Protein AF-A0A0K1EHW6-F1 (afdb_monomer_lite)

Structure (mmCIF, N/CA/C/O backbone):
data_AF-A0A0K1EHW6-F1
#
_entry.id   AF-A0A0K1EHW6-F1
#
loop_
_atom_site.group_PDB
_atom_site.id
_atom_site.type_symbol
_atom_site.label_atom_id
_atom_site.label_alt_id
_atom_site.label_comp_id
_atom_site.label_asym_id
_atom_site.label_entity_id
_atom_site.label_seq_id
_atom_site.pdbx_PDB_ins_code
_atom_site.Cartn_x
_atom_site.Cartn_y
_atom_site.Cartn_z
_atom_site.occupancy
_atom_site.B_iso_or_equiv
_atom_site.auth_seq_id
_atom_site.auth_comp_id
_atom_site.auth_asym_id
_atom_site.auth_atom_id
_atom_site.pdbx_PDB_model_num
ATOM 1 N N . MET A 1 1 ? -6.177 -27.616 -4.348 1.00 29.08 1 MET A N 1
ATOM 2 C CA . MET A 1 1 ? -5.725 -26.270 -4.752 1.00 29.08 1 MET A CA 1
ATOM 3 C C . MET A 1 1 ? -6.944 -25.374 -4.649 1.00 29.08 1 MET A C 1
ATOM 5 O O . MET A 1 1 ? -7.951 -25.768 -5.229 1.00 29.08 1 MET A O 1
ATOM 9 N N . PRO A 1 2 ? -6.927 -24.297 -3.849 1.00 31.05 2 PRO A N 1
ATOM 10 C CA . PRO A 1 2 ? -8.044 -23.361 -3.816 1.00 31.05 2 PRO A CA 1
ATOM 11 C C . PRO A 1 2 ? -8.198 -22.729 -5.200 1.00 31.05 2 PRO A C 1
ATOM 13 O O . PRO A 1 2 ? -7.206 -22.488 -5.888 1.00 31.05 2 PRO A O 1
ATOM 16 N N . ASP A 1 3 ? -9.440 -22.526 -5.610 1.00 32.97 3 ASP A N 1
ATOM 17 C CA . ASP A 1 3 ? -9.793 -21.854 -6.851 1.00 32.97 3 ASP A CA 1
ATOM 18 C C . ASP A 1 3 ? -9.365 -20.380 -6.775 1.00 32.97 3 ASP A C 1
ATOM 20 O O . ASP A 1 3 ? -9.961 -19.589 -6.048 1.00 32.97 3 ASP A O 1
ATOM 24 N N . LEU A 1 4 ? -8.308 -20.021 -7.510 1.00 41.66 4 LEU A N 1
ATOM 25 C CA . LEU A 1 4 ? -7.761 -18.659 -7.577 1.00 41.66 4 LEU A CA 1
ATOM 26 C C . LEU A 1 4 ? -8.684 -17.676 -8.333 1.00 41.66 4 LEU A C 1
ATOM 28 O O . LEU A 1 4 ? -8.313 -16.518 -8.503 1.00 41.66 4 LEU A O 1
ATOM 32 N N . SER A 1 5 ? -9.855 -18.123 -8.809 1.00 40.19 5 SER A N 1
ATOM 33 C CA . SER A 1 5 ? -10.848 -17.291 -9.504 1.00 40.19 5 SER A CA 1
ATOM 34 C C . SER A 1 5 ? -12.018 -16.829 -8.625 1.00 40.19 5 SER A C 1
ATOM 36 O O . SER A 1 5 ? -12.811 -15.989 -9.057 1.00 40.19 5 SER A O 1
ATOM 38 N N . ALA A 1 6 ? -12.125 -17.325 -7.387 1.00 42.31 6 ALA A N 1
ATOM 39 C CA . ALA A 1 6 ? -13.110 -16.818 -6.438 1.00 42.31 6 ALA A CA 1
ATOM 40 C C . ALA A 1 6 ? -12.706 -15.409 -5.957 1.00 42.31 6 ALA A C 1
ATOM 42 O O . ALA A 1 6 ? -11.530 -15.189 -5.652 1.00 42.31 6 ALA A O 1
ATOM 43 N N . PRO A 1 7 ? -13.646 -14.447 -5.866 1.00 57.00 7 PRO A N 1
ATOM 44 C CA . PRO A 1 7 ? -13.339 -13.140 -5.309 1.00 57.00 7 PRO A CA 1
ATOM 45 C C . PRO A 1 7 ? -12.807 -13.316 -3.889 1.00 57.00 7 PRO A C 1
ATOM 47 O O . PRO A 1 7 ? -13.463 -13.932 -3.048 1.00 57.00 7 PRO A O 1
ATOM 50 N N . LEU A 1 8 ? -11.607 -12.791 -3.641 1.00 67.38 8 LEU A N 1
ATOM 51 C CA . LEU A 1 8 ? -11.003 -12.804 -2.317 1.00 67.38 8 LEU A CA 1
ATOM 52 C C . LEU A 1 8 ? -11.948 -12.100 -1.336 1.00 67.38 8 LEU A C 1
ATOM 54 O O . LEU A 1 8 ? -12.345 -10.950 -1.548 1.00 67.38 8 LEU A O 1
ATOM 58 N N . GLU A 1 9 ? -12.321 -12.801 -0.269 1.00 86.38 9 GLU A N 1
ATOM 59 C CA . GLU A 1 9 ? -13.159 -12.239 0.785 1.00 86.38 9 GLU A CA 1
ATOM 60 C C . GLU A 1 9 ? -12.469 -11.034 1.444 1.00 86.38 9 GLU A C 1
ATOM 62 O O . GLU A 1 9 ? -11.247 -10.882 1.404 1.00 86.38 9 GLU A O 1
ATOM 67 N N . ASN A 1 10 ? -13.253 -10.142 2.050 1.00 91.06 10 ASN A N 1
ATOM 68 C CA . ASN A 1 10 ? -12.703 -9.027 2.818 1.00 91.06 10 ASN A CA 1
ATOM 69 C C . ASN A 1 10 ? -11.937 -9.574 4.051 1.00 91.06 10 ASN A C 1
ATOM 71 O O . ASN A 1 10 ? -12.563 -10.230 4.890 1.00 91.06 10 ASN A O 1
ATOM 75 N N . PRO A 1 11 ? -10.618 -9.314 4.197 1.00 94.50 11 PRO A N 1
ATOM 76 C CA . PRO A 1 11 ? -9.814 -9.873 5.284 1.00 94.50 11 PRO A CA 1
ATOM 77 C C . PRO A 1 11 ? -9.999 -9.154 6.632 1.00 94.50 11 PRO A C 1
ATOM 79 O O . PRO A 1 11 ? -9.707 -9.740 7.676 1.00 94.50 11 PRO A O 1
ATOM 82 N N . TRP A 1 12 ? -10.521 -7.924 6.648 1.00 95.75 12 TRP A N 1
ATOM 83 C CA . TRP A 1 12 ? -10.598 -7.085 7.852 1.00 95.75 12 TRP A CA 1
ATOM 84 C C . TRP A 1 12 ? -11.362 -7.722 9.022 1.00 95.75 12 TRP A C 1
ATOM 86 O O . TRP A 1 12 ? -10.820 -7.763 10.122 1.00 95.75 12 TRP A O 1
ATOM 96 N N . PRO A 1 13 ? -12.527 -8.377 8.836 1.00 95.75 13 PRO A N 1
ATOM 97 C CA . PRO A 1 13 ? -13.197 -9.069 9.939 1.00 95.75 13 PRO A CA 1
ATOM 98 C C . PRO A 1 13 ? -12.369 -10.190 10.597 1.00 95.75 13 PRO A C 1
ATOM 100 O O . PRO A 1 13 ? -12.615 -10.536 11.759 1.00 95.75 13 PRO A O 1
ATOM 103 N N . ARG A 1 14 ? -11.426 -10.814 9.873 1.00 95.19 14 ARG A N 1
ATOM 104 C CA . ARG A 1 14 ? -10.475 -11.792 10.439 1.00 95.19 14 ARG A CA 1
ATOM 105 C C . ARG A 1 14 ? -9.390 -11.067 11.230 1.00 95.19 14 ARG A C 1
ATOM 107 O O . ARG A 1 14 ? -9.188 -11.410 12.394 1.00 95.19 14 ARG A O 1
ATOM 114 N N . ILE A 1 15 ? -8.798 -10.030 10.638 1.00 95.38 15 ILE A N 1
ATOM 115 C CA . ILE A 1 15 ? -7.775 -9.183 11.266 1.00 95.38 15 ILE A CA 1
ATOM 116 C C . ILE A 1 15 ? -8.303 -8.587 12.579 1.00 95.38 15 ILE A C 1
ATOM 118 O O . ILE A 1 15 ? -7.707 -8.804 13.631 1.00 95.38 15 ILE A O 1
ATOM 122 N N . ASP A 1 16 ? -9.477 -7.952 12.577 1.00 95.50 16 ASP A N 1
ATOM 123 C CA . ASP A 1 16 ? -10.047 -7.310 13.767 1.00 95.50 16 ASP A CA 1
ATOM 124 C C . ASP A 1 16 ? -10.302 -8.303 14.903 1.00 95.50 16 ASP A C 1
ATOM 126 O O . ASP A 1 16 ? -10.152 -7.992 16.086 1.00 95.50 16 ASP A O 1
ATOM 130 N N . ARG A 1 17 ? -10.748 -9.515 14.554 1.00 95.56 17 ARG A N 1
ATOM 131 C CA . ARG A 1 17 ? -10.990 -10.585 15.525 1.00 95.56 17 ARG A CA 1
ATOM 132 C C . ARG A 1 17 ? -9.685 -11.022 16.168 1.00 95.56 17 ARG A C 1
ATOM 134 O O . ARG A 1 17 ? -9.663 -11.211 17.382 1.00 95.56 17 ARG A O 1
ATOM 141 N N . TRP A 1 18 ? -8.634 -11.166 15.365 1.00 94.06 18 TRP A N 1
ATOM 142 C CA . TRP A 1 18 ? -7.315 -11.527 15.851 1.00 94.06 18 TRP A CA 1
ATOM 143 C C . TRP A 1 18 ? -6.734 -10.421 16.735 1.00 94.06 18 TRP A C 1
ATOM 145 O O . TRP A 1 18 ? -6.355 -10.700 17.870 1.00 94.06 18 TRP A O 1
ATOM 155 N N . LEU A 1 19 ? -6.774 -9.159 16.290 1.00 92.50 19 LEU A N 1
ATOM 156 C CA . LEU A 1 19 ? -6.294 -8.008 17.064 1.00 92.50 19 LEU A CA 1
ATOM 157 C C . LEU A 1 19 ? -7.006 -7.910 18.417 1.00 92.50 19 LEU A C 1
ATOM 159 O O . LEU A 1 19 ? -6.346 -7.809 19.445 1.00 92.50 19 LEU A O 1
ATOM 163 N N . ARG A 1 20 ? -8.338 -8.049 18.466 1.00 93.06 20 ARG A N 1
ATOM 164 C CA . ARG A 1 20 ? -9.081 -8.048 19.743 1.00 93.06 20 ARG A CA 1
ATOM 165 C C . ARG A 1 20 ? -8.653 -9.156 20.708 1.00 93.06 20 ARG A C 1
ATOM 167 O O . ARG A 1 20 ? -8.743 -8.958 21.915 1.00 93.06 20 ARG A O 1
ATOM 174 N N . ALA A 1 21 ? -8.251 -10.316 20.193 1.00 91.62 21 ALA A N 1
ATOM 175 C CA . ALA A 1 21 ? -7.895 -11.474 21.007 1.00 91.62 21 ALA A CA 1
ATOM 176 C C . ALA A 1 21 ? -6.413 -11.500 21.413 1.00 91.62 21 ALA A C 1
ATOM 178 O O . ALA A 1 21 ? -6.092 -11.996 22.492 1.00 91.62 21 ALA A O 1
ATOM 179 N N . HIS A 1 22 ? -5.524 -10.992 20.557 1.00 88.19 22 HIS A N 1
ATOM 180 C CA . HIS A 1 22 ? -4.080 -11.217 20.659 1.00 88.19 22 HIS A CA 1
ATOM 181 C C . HIS A 1 22 ? -3.248 -9.932 20.721 1.00 88.19 22 HIS A C 1
ATOM 183 O O . HIS A 1 22 ? -2.182 -9.945 21.326 1.00 88.19 22 HIS A O 1
ATOM 189 N N . ALA A 1 23 ? -3.733 -8.823 20.158 1.00 88.81 23 ALA A N 1
ATOM 190 C CA . ALA A 1 23 ? -3.046 -7.530 20.164 1.00 88.81 23 ALA A CA 1
ATOM 191 C C . ALA A 1 23 ? -4.034 -6.373 20.428 1.00 88.81 23 ALA A C 1
ATOM 193 O O . ALA A 1 23 ? -4.214 -5.489 19.581 1.00 88.81 23 ALA A O 1
ATOM 194 N N . PRO A 1 24 ? -4.736 -6.379 21.580 1.00 88.25 24 PRO A N 1
ATOM 195 C CA . PRO A 1 24 ? -5.825 -5.442 21.837 1.00 88.25 24 PRO A CA 1
ATOM 196 C C . PRO A 1 24 ? -5.356 -3.989 21.932 1.00 88.25 24 PRO A C 1
ATOM 198 O O . PRO A 1 24 ? -6.168 -3.097 21.697 1.00 88.25 24 PRO A O 1
ATOM 201 N N . PHE A 1 25 ? -4.087 -3.735 22.268 1.00 86.12 25 PHE A N 1
ATOM 202 C CA . PHE A 1 25 ? -3.506 -2.394 22.234 1.00 86.12 25 PHE A CA 1
ATOM 203 C C . PHE A 1 25 ? -3.435 -1.872 20.795 1.00 86.12 25 PHE A C 1
ATOM 205 O O . PHE A 1 25 ? -4.041 -0.847 20.503 1.00 86.12 25 PHE A O 1
ATOM 212 N N . ILE A 1 26 ? -2.823 -2.626 19.873 1.00 87.00 26 ILE A N 1
ATOM 213 C CA . ILE A 1 26 ? -2.765 -2.278 18.441 1.00 87.00 26 ILE A CA 1
ATOM 214 C C . ILE A 1 26 ? -4.175 -2.069 17.876 1.00 87.00 26 ILE A C 1
ATOM 216 O O . ILE A 1 26 ? -4.448 -1.053 17.241 1.00 87.00 26 ILE A O 1
ATOM 220 N N . GLY A 1 27 ? -5.111 -2.974 18.183 1.00 90.25 27 GLY A N 1
ATOM 221 C CA . GLY A 1 27 ? -6.505 -2.839 17.751 1.00 90.25 27 GLY A CA 1
ATOM 222 C C . GLY A 1 27 ? -7.211 -1.572 18.265 1.00 90.25 27 GLY A C 1
ATOM 223 O O . GLY A 1 27 ? -8.086 -1.051 17.581 1.00 90.25 27 GLY A O 1
ATOM 224 N N . GLN A 1 28 ? -6.840 -1.050 19.440 1.00 90.19 28 GLN A N 1
ATOM 225 C CA . GLN A 1 28 ? -7.386 0.205 19.986 1.00 90.19 28 GLN A CA 1
ATOM 226 C C . GLN A 1 28 ? -6.799 1.460 19.329 1.00 90.19 28 GLN A C 1
ATOM 228 O O . GLN A 1 28 ? -7.434 2.519 19.374 1.00 90.19 28 GLN A O 1
ATOM 233 N N . GLN A 1 29 ? -5.612 1.347 18.731 1.00 90.38 29 GLN A N 1
ATOM 234 C CA . GLN A 1 29 ? -4.950 2.450 18.037 1.00 90.38 29 GLN A CA 1
ATOM 235 C C . GLN A 1 29 ? -5.488 2.662 16.620 1.00 90.38 29 GLN A C 1
ATOM 237 O O . GLN A 1 29 ? -5.353 3.757 16.071 1.00 90.38 29 GLN A O 1
ATOM 242 N N . LEU A 1 30 ? -6.131 1.652 16.031 1.00 93.00 30 LEU A N 1
ATOM 243 C CA . LEU A 1 30 ? -6.795 1.801 14.743 1.00 93.00 30 LEU A CA 1
ATOM 244 C C . LEU A 1 30 ? -8.007 2.731 14.862 1.00 93.00 30 LEU A C 1
ATOM 246 O O . LEU A 1 30 ? -8.842 2.628 15.768 1.00 93.00 30 LEU A O 1
ATOM 250 N N . SER A 1 31 ? -8.103 3.667 13.925 1.00 94.00 31 SER A N 1
ATOM 251 C CA . SER A 1 31 ? -9.240 4.569 13.808 1.00 94.00 31 SER A CA 1
ATOM 252 C C . SER A 1 31 ? -10.507 3.802 13.440 1.00 94.00 31 SER A C 1
ATOM 254 O O . SER A 1 31 ? -10.472 2.679 12.941 1.00 94.00 31 SER A O 1
ATOM 256 N N . GLY A 1 32 ? -11.662 4.422 13.684 1.00 94.69 32 GLY A N 1
ATOM 257 C CA . GLY A 1 32 ? -12.919 3.882 13.171 1.00 94.69 32 GLY A CA 1
ATOM 258 C C . GLY A 1 32 ? -12.990 3.959 11.638 1.00 94.69 32 GLY A C 1
ATOM 259 O O . GLY A 1 32 ? -12.114 4.562 11.017 1.00 94.69 32 GLY A O 1
ATOM 260 N N . PRO A 1 33 ? -14.049 3.398 11.037 1.00 97.12 33 PRO A N 1
ATOM 261 C CA . PRO A 1 33 ? -14.302 3.477 9.604 1.00 97.12 33 PRO A CA 1
ATOM 262 C C . PRO A 1 33 ? -14.257 4.903 9.052 1.00 97.12 33 PRO A C 1
ATOM 264 O O . PRO A 1 33 ? -14.839 5.826 9.630 1.00 97.12 33 PRO A O 1
ATOM 267 N N . ALA A 1 34 ? -13.650 5.054 7.880 1.00 96.88 34 ALA A N 1
ATOM 268 C CA . ALA A 1 34 ? -13.777 6.240 7.053 1.00 96.88 34 ALA A CA 1
ATOM 269 C C . ALA A 1 34 ? -15.238 6.500 6.661 1.00 96.88 34 ALA A C 1
ATOM 271 O O . ALA A 1 34 ? -16.013 5.575 6.405 1.00 96.88 34 ALA A O 1
ATOM 272 N N . THR A 1 35 ? -15.608 7.775 6.532 1.00 96.50 35 THR A N 1
ATOM 273 C CA . THR A 1 35 ? -16.900 8.140 5.944 1.00 96.50 35 THR A CA 1
ATOM 274 C C . THR A 1 35 ? -16.817 8.187 4.421 1.00 96.50 35 THR A C 1
ATOM 276 O O . THR A 1 35 ? -15.762 8.450 3.835 1.00 96.50 35 THR A O 1
ATOM 279 N N . VAL A 1 36 ? -17.957 7.985 3.759 1.00 96.50 36 VAL A N 1
ATOM 280 C CA . VAL A 1 36 ? -18.068 8.103 2.297 1.00 96.50 36 VAL A CA 1
ATOM 281 C C . VAL A 1 36 ? -17.685 9.513 1.838 1.00 96.50 36 VAL A C 1
ATOM 283 O O . VAL A 1 36 ? -17.008 9.687 0.826 1.00 96.50 36 VAL A O 1
ATOM 286 N N . GLU A 1 37 ? -18.061 10.537 2.604 1.00 96.69 37 GLU A N 1
ATOM 287 C CA . GLU A 1 37 ? -17.757 11.934 2.301 1.00 96.69 37 GLU A CA 1
ATOM 288 C C . GLU A 1 37 ? -16.253 12.215 2.340 1.00 96.69 37 GLU A C 1
ATOM 290 O O . GLU A 1 37 ? -15.746 12.934 1.472 1.00 96.69 37 GLU A O 1
ATOM 295 N N . ALA A 1 38 ? -15.545 11.647 3.322 1.00 95.88 38 ALA A N 1
ATOM 296 C CA . ALA A 1 38 ? -14.101 11.786 3.458 1.00 95.88 38 ALA A CA 1
ATOM 297 C C . ALA A 1 38 ? -13.368 11.078 2.310 1.00 95.88 38 ALA A C 1
ATOM 299 O O . ALA A 1 38 ? -12.467 11.663 1.708 1.00 95.88 38 ALA A O 1
ATOM 300 N N . LEU A 1 39 ? -13.828 9.886 1.922 1.00 96.56 39 LEU A N 1
ATOM 301 C CA . LEU A 1 39 ? -13.281 9.160 0.780 1.00 96.56 39 LEU A CA 1
ATOM 302 C C . LEU A 1 39 ? -13.499 9.920 -0.540 1.00 96.56 39 LEU A C 1
ATOM 304 O O . LEU A 1 39 ? -12.563 10.105 -1.313 1.00 96.56 39 LEU A O 1
ATOM 308 N N . HIS A 1 40 ? -14.700 10.457 -0.770 1.00 96.50 40 HIS A N 1
ATOM 309 C CA . HIS A 1 40 ? -14.958 11.303 -1.938 1.00 96.50 40 HIS A CA 1
ATOM 310 C C . HIS A 1 40 ? -14.119 12.591 -1.915 1.00 96.50 40 HIS A C 1
ATOM 312 O O . HIS A 1 40 ? -13.755 13.120 -2.966 1.00 96.50 40 HIS A O 1
ATOM 318 N N . ALA A 1 41 ? -13.831 13.148 -0.734 1.00 95.75 41 ALA A N 1
ATOM 319 C CA . ALA A 1 41 ? -12.944 14.302 -0.610 1.00 95.75 41 ALA A CA 1
ATOM 320 C C . ALA A 1 41 ? -11.497 13.949 -0.976 1.00 95.75 41 ALA A C 1
ATOM 322 O O . ALA A 1 41 ? -10.844 14.749 -1.651 1.00 95.75 41 ALA A O 1
ATOM 323 N N . LEU A 1 42 ? -11.028 12.759 -0.591 1.00 96.12 42 LEU A N 1
ATOM 324 C CA . LEU A 1 42 ? -9.730 12.230 -0.994 1.00 96.12 42 LEU A CA 1
ATOM 325 C C . LEU A 1 42 ? -9.659 12.059 -2.518 1.00 96.12 42 LEU A C 1
ATOM 327 O O . LEU A 1 42 ? -8.784 12.658 -3.140 1.00 96.12 42 LEU A O 1
ATOM 331 N N . GLU A 1 43 ? -10.626 11.369 -3.129 1.00 97.12 43 GLU A N 1
ATOM 332 C CA . GLU A 1 43 ? -10.705 11.164 -4.589 1.00 97.12 43 GLU A CA 1
ATOM 333 C C . GLU A 1 43 ? -10.692 12.481 -5.374 1.00 97.12 43 GLU A C 1
ATOM 335 O O . GLU A 1 43 ? -9.974 12.626 -6.364 1.00 97.12 43 GLU A O 1
ATOM 340 N N . ARG A 1 44 ? -11.439 13.490 -4.902 1.00 96.75 44 ARG A N 1
ATOM 341 C CA . ARG A 1 44 ? -11.411 14.832 -5.504 1.00 96.75 44 ARG A CA 1
ATOM 342 C C . ARG A 1 44 ? -10.044 15.496 -5.381 1.00 96.75 44 ARG A C 1
ATOM 344 O O . ARG A 1 44 ? -9.638 16.193 -6.307 1.00 96.75 44 ARG A O 1
ATOM 351 N N . SER A 1 45 ? -9.355 15.316 -4.254 1.00 94.19 45 SER A N 1
ATOM 352 C CA . SER A 1 45 ? -8.042 15.930 -4.035 1.00 94.19 45 SER A CA 1
ATOM 353 C C . SER A 1 45 ? -6.956 15.319 -4.920 1.00 94.19 45 SER A C 1
ATOM 355 O O . SER A 1 45 ? -6.185 16.068 -5.509 1.00 94.19 45 SER A O 1
ATOM 357 N N . VAL A 1 46 ? -6.968 13.994 -5.096 1.00 94.06 46 VAL A N 1
ATOM 358 C CA . VAL A 1 46 ? -5.999 13.266 -5.936 1.00 94.06 46 VAL A CA 1
ATOM 359 C C . VAL A 1 46 ? -6.426 13.174 -7.405 1.00 94.06 46 VAL A C 1
ATOM 361 O O . VAL A 1 46 ? -5.695 12.649 -8.237 1.00 94.06 46 VAL A O 1
ATOM 364 N N . ARG A 1 47 ? -7.624 13.678 -7.742 1.00 95.75 47 ARG A N 1
ATOM 365 C CA . ARG A 1 47 ? -8.206 13.686 -9.099 1.00 95.75 47 ARG A CA 1
ATOM 366 C C . ARG A 1 47 ? -8.220 12.298 -9.755 1.00 95.75 47 ARG A C 1
ATOM 368 O O . ARG A 1 47 ? -8.030 12.160 -10.967 1.00 95.75 47 ARG A O 1
ATOM 375 N N . ALA A 1 48 ? -8.444 11.267 -8.950 1.00 95.31 48 ALA A N 1
ATOM 376 C CA . ALA A 1 48 ? -8.535 9.877 -9.378 1.00 95.31 48 ALA A CA 1
ATOM 377 C C . ALA A 1 48 ? -9.479 9.101 -8.450 1.00 95.31 48 ALA A C 1
ATOM 379 O O . ALA A 1 48 ? -9.608 9.463 -7.276 1.00 95.31 48 ALA A O 1
ATOM 380 N N . PRO A 1 49 ? -10.115 8.025 -8.939 1.00 96.69 49 PRO A N 1
ATOM 381 C CA . PRO A 1 49 ? -10.798 7.092 -8.059 1.00 96.69 49 PRO A CA 1
ATOM 382 C C . PRO A 1 49 ? -9.786 6.371 -7.160 1.00 96.69 49 PRO A C 1
ATOM 384 O O . PRO A 1 49 ? -8.703 5.995 -7.603 1.00 96.69 49 PRO A O 1
ATOM 387 N N . VAL A 1 50 ? -10.156 6.134 -5.902 1.00 96.88 50 VAL A N 1
ATOM 388 C CA . VAL A 1 50 ? -9.365 5.284 -5.002 1.00 96.88 50 VAL A CA 1
ATOM 389 C C . VAL A 1 50 ? -9.660 3.808 -5.334 1.00 96.88 50 VAL A C 1
ATOM 391 O O . VAL A 1 50 ? -10.838 3.449 -5.484 1.00 96.88 50 VAL A O 1
ATOM 394 N N . PRO A 1 51 ? -8.640 2.934 -5.445 1.00 97.06 51 PRO A N 1
ATOM 395 C CA . PRO A 1 51 ? -8.827 1.507 -5.702 1.00 97.06 51 PRO A CA 1
ATOM 396 C C . PRO A 1 51 ? -9.742 0.830 -4.676 1.00 97.06 51 PRO A C 1
ATOM 398 O O . PRO A 1 51 ? -9.706 1.148 -3.487 1.00 97.06 51 PRO A O 1
ATOM 401 N N . ALA A 1 52 ? -10.551 -0.134 -5.125 1.00 95.44 52 ALA A N 1
ATOM 402 C CA . ALA A 1 52 ? -11.561 -0.785 -4.287 1.00 95.44 52 ALA A CA 1
ATOM 403 C C . ALA A 1 52 ? -10.972 -1.425 -3.016 1.00 95.44 52 ALA A C 1
ATOM 405 O O . ALA A 1 52 ? -11.537 -1.273 -1.938 1.00 95.44 52 ALA A O 1
ATOM 406 N N . SER A 1 53 ? -9.809 -2.072 -3.122 1.00 95.50 53 SER A N 1
ATOM 407 C CA . SER A 1 53 ? -9.110 -2.685 -1.986 1.00 95.50 53 SER A CA 1
ATOM 408 C C . SER A 1 53 ? -8.667 -1.661 -0.932 1.00 95.50 53 SER A C 1
ATOM 410 O O . SER A 1 53 ? -8.785 -1.927 0.263 1.00 95.50 53 SER A O 1
ATOM 412 N N . LEU A 1 54 ? -8.226 -0.469 -1.350 1.00 96.62 54 LEU A N 1
ATOM 413 C CA . LEU A 1 54 ? -7.876 0.618 -0.431 1.00 96.62 54 LEU A CA 1
ATOM 414 C C . LEU A 1 54 ? -9.119 1.271 0.189 1.00 96.62 54 LEU A C 1
ATOM 416 O O . LEU A 1 54 ? -9.112 1.583 1.378 1.00 96.62 54 LEU A O 1
ATOM 420 N N . LYS A 1 55 ? -10.218 1.411 -0.566 1.00 97.12 55 LYS A N 1
ATOM 421 C CA . LYS A 1 55 ? -11.510 1.853 -0.005 1.00 97.12 55 LYS A CA 1
ATOM 422 C C . LYS A 1 55 ? -11.983 0.919 1.099 1.00 97.12 55 LYS A C 1
ATOM 424 O O . LYS A 1 55 ? -12.417 1.381 2.145 1.00 97.12 55 LYS A O 1
ATOM 429 N N . GLU A 1 56 ? -11.891 -0.387 0.875 1.00 96.06 56 GLU A N 1
ATOM 430 C CA . GLU A 1 56 ? -12.273 -1.383 1.873 1.00 96.06 56 GLU A CA 1
ATOM 431 C C . GLU A 1 56 ? -11.413 -1.327 3.127 1.00 96.06 56 GLU A C 1
ATOM 433 O O . GLU A 1 56 ? -11.956 -1.437 4.222 1.00 96.06 56 GLU A O 1
ATOM 438 N N . ALA A 1 57 ? -10.105 -1.104 2.976 1.00 96.31 57 ALA A N 1
ATOM 439 C CA . ALA A 1 57 ? -9.224 -0.856 4.108 1.00 96.31 57 ALA A CA 1
ATOM 440 C C . ALA A 1 57 ? -9.654 0.379 4.896 1.00 96.31 57 ALA A C 1
ATOM 442 O O . ALA A 1 57 ? -9.858 0.282 6.102 1.00 96.31 57 ALA A O 1
ATOM 443 N N . TYR A 1 58 ? -9.905 1.503 4.223 1.00 97.56 58 TYR A N 1
ATOM 444 C CA . TYR A 1 58 ? -10.362 2.714 4.899 1.00 97.56 58 TYR A CA 1
ATOM 445 C C . TYR A 1 58 ? -11.755 2.576 5.531 1.00 97.56 58 TYR A C 1
ATOM 447 O O . TYR A 1 58 ? -12.004 3.132 6.599 1.00 97.56 58 TYR A O 1
ATOM 455 N N . PHE A 1 59 ? -12.662 1.798 4.938 1.00 97.38 59 PHE A N 1
ATOM 456 C CA . PHE A 1 59 ? -13.957 1.486 5.549 1.00 97.38 59 PHE A CA 1
ATOM 457 C C . PHE A 1 59 ? -13.864 0.520 6.732 1.00 97.38 59 PHE A C 1
ATOM 459 O O . PHE A 1 59 ? -14.780 0.502 7.552 1.00 97.38 59 PHE A O 1
ATOM 466 N N . ALA A 1 60 ? -12.795 -0.265 6.850 1.00 96.38 60 ALA A N 1
ATOM 467 C CA . ALA A 1 60 ? -12.505 -0.980 8.086 1.00 96.38 60 ALA A CA 1
ATOM 468 C C . ALA A 1 60 ? -11.935 -0.010 9.131 1.00 96.38 60 ALA A C 1
ATOM 470 O O . ALA A 1 60 ? -12.503 0.132 10.215 1.00 96.38 60 ALA A O 1
ATOM 471 N N . HIS A 1 61 ? -10.875 0.718 8.765 1.00 96.38 61 HIS A N 1
ATOM 472 C CA . HIS A 1 61 ? -10.160 1.646 9.637 1.00 96.38 61 HIS A CA 1
ATOM 473 C C . HIS A 1 61 ? -9.591 2.839 8.857 1.00 96.38 61 HIS A C 1
ATOM 475 O O . HIS A 1 61 ? -8.834 2.665 7.904 1.00 96.38 61 HIS A O 1
ATOM 481 N N . ASP A 1 62 ? -9.887 4.071 9.288 1.00 96.50 62 ASP A N 1
ATOM 482 C CA . ASP A 1 62 ? -9.266 5.296 8.757 1.00 96.50 62 ASP A CA 1
ATOM 483 C C . ASP A 1 62 ? -7.839 5.497 9.298 1.00 96.50 62 ASP A C 1
ATOM 485 O O . ASP A 1 62 ? -7.546 6.435 10.047 1.00 96.50 62 ASP A O 1
ATOM 489 N N . GLY A 1 63 ? -6.963 4.547 8.976 1.00 93.81 63 GLY A N 1
ATOM 490 C CA . GLY A 1 63 ? -5.599 4.491 9.478 1.00 93.81 63 GLY A CA 1
ATOM 491 C C . GLY A 1 63 ? -5.502 4.350 10.993 1.00 93.81 63 GLY A C 1
ATOM 492 O O . GLY A 1 63 ? -6.407 3.847 11.662 1.00 93.81 63 GLY A O 1
ATOM 493 N N . ALA A 1 64 ? -4.376 4.797 11.533 1.00 91.31 64 ALA A N 1
ATOM 494 C CA . ALA A 1 64 ? -4.084 4.794 12.957 1.00 91.31 64 ALA A CA 1
ATOM 495 C C . ALA A 1 64 ? -4.234 6.183 13.592 1.00 91.31 64 ALA A C 1
ATOM 497 O O . ALA A 1 64 ? -3.942 7.204 12.969 1.00 91.31 64 ALA A O 1
ATOM 498 N N . ARG A 1 65 ? -4.672 6.227 14.853 1.00 82.94 65 ARG A N 1
ATOM 499 C CA . ARG A 1 65 ? -4.850 7.472 15.618 1.00 82.94 65 ARG A CA 1
ATOM 500 C C . ARG A 1 65 ? -3.530 8.093 16.049 1.00 82.94 65 ARG A C 1
ATOM 502 O O . ARG A 1 65 ? -3.394 9.314 16.024 1.00 82.94 65 ARG A O 1
ATOM 509 N N . GLU A 1 66 ? -2.593 7.252 16.460 1.00 69.75 66 GLU A N 1
ATOM 510 C CA . GLU A 1 66 ? -1.258 7.652 16.886 1.00 69.75 66 GLU A CA 1
ATOM 511 C C . GLU A 1 66 ? -0.217 7.183 15.869 1.00 69.75 66 GLU A C 1
ATOM 513 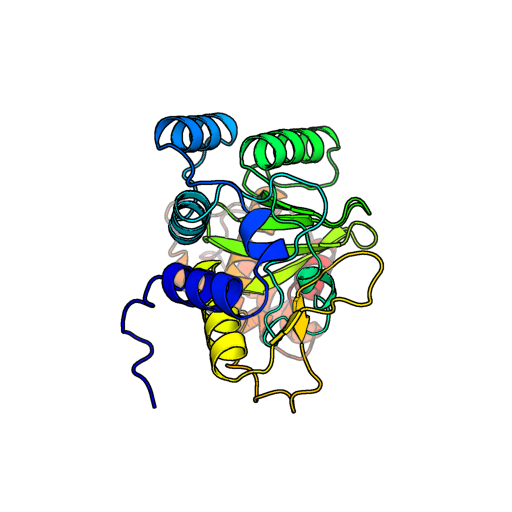O O . GLU A 1 66 ? -0.429 6.235 15.114 1.00 69.75 66 GLU A O 1
ATOM 518 N N . GLU A 1 67 ? 0.909 7.887 15.830 1.00 63.44 67 GLU A N 1
ATOM 519 C CA . GLU A 1 67 ? 2.089 7.516 15.053 1.00 63.44 67 GLU A CA 1
ATOM 520 C C . GLU A 1 67 ? 2.743 6.328 15.741 1.00 63.44 67 GLU A C 1
ATOM 522 O O . GLU A 1 67 ? 3.528 6.570 16.655 1.00 63.44 67 GLU A O 1
ATOM 527 N N . ARG A 1 68 ? 2.339 5.091 15.400 1.00 66.50 68 ARG A N 1
ATOM 528 C CA . ARG A 1 68 ? 3.070 3.857 15.751 1.00 66.50 68 ARG A CA 1
ATOM 529 C C . ARG A 1 68 ? 2.494 2.517 15.273 1.00 66.50 68 ARG A C 1
ATOM 531 O O . ARG A 1 68 ? 3.304 1.672 14.920 1.00 66.50 68 ARG A O 1
ATOM 538 N N . PRO A 1 69 ? 1.175 2.230 15.256 1.00 69.69 69 PRO A N 1
ATOM 539 C CA . PRO A 1 69 ? 0.752 0.845 15.083 1.00 69.69 69 PRO A CA 1
ATOM 540 C C . PRO A 1 69 ? 0.962 0.386 13.636 1.00 69.69 69 PRO A C 1
ATOM 542 O O . PRO A 1 69 ? 0.457 0.982 12.677 1.00 69.69 69 PRO A O 1
ATOM 545 N N . THR A 1 70 ? 1.685 -0.719 13.504 1.00 75.00 70 THR A N 1
ATOM 546 C CA . THR A 1 70 ? 1.932 -1.394 12.233 1.00 75.00 70 THR A CA 1
ATOM 547 C C . THR A 1 70 ? 0.873 -2.480 12.021 1.00 75.00 70 THR A C 1
ATOM 549 O O . THR A 1 70 ? 0.586 -3.288 12.906 1.00 75.00 70 THR A O 1
ATOM 552 N N . VAL A 1 71 ? 0.251 -2.508 10.840 1.00 81.62 71 VAL A N 1
ATOM 553 C CA . VAL A 1 71 ? -0.689 -3.580 10.440 1.00 81.62 71 VAL A CA 1
ATOM 554 C C . VAL A 1 71 ? -0.332 -4.180 9.084 1.00 81.62 71 VAL A C 1
ATOM 556 O O . VAL A 1 71 ? -1.188 -4.658 8.348 1.00 81.62 71 VAL A O 1
ATOM 559 N N . PHE A 1 72 ? 0.956 -4.162 8.750 1.00 83.56 72 PHE A N 1
ATOM 560 C CA . PHE A 1 72 ? 1.483 -4.616 7.462 1.00 83.56 72 PHE A CA 1
ATOM 561 C C . PHE A 1 72 ? 2.420 -5.829 7.603 1.00 83.56 72 PHE A C 1
ATOM 563 O O . PHE A 1 72 ? 3.181 -6.153 6.695 1.00 83.56 72 PHE A O 1
ATOM 570 N N . ALA A 1 73 ? 2.326 -6.543 8.731 1.00 81.00 73 ALA A N 1
ATOM 571 C CA . ALA A 1 73 ? 3.217 -7.624 9.164 1.00 81.00 73 ALA A CA 1
ATOM 572 C C . ALA A 1 73 ? 3.108 -8.957 8.385 1.00 81.00 73 ALA A C 1
ATOM 574 O O . ALA A 1 73 ? 3.326 -10.018 8.962 1.00 81.00 73 ALA A O 1
ATOM 575 N N . ALA A 1 74 ? 2.748 -8.946 7.098 1.00 78.81 74 ALA A N 1
ATOM 576 C CA . ALA A 1 74 ? 2.614 -10.177 6.313 1.00 78.81 74 ALA A CA 1
ATOM 577 C C . ALA A 1 74 ? 3.983 -10.754 5.902 1.00 78.81 74 ALA A C 1
ATOM 579 O O . ALA A 1 74 ? 4.866 -10.025 5.454 1.00 78.81 74 ALA A O 1
ATOM 580 N N . ALA A 1 75 ? 4.139 -12.077 5.960 1.00 77.50 75 ALA A N 1
ATOM 581 C CA . ALA A 1 75 ? 5.386 -12.786 5.645 1.00 77.50 75 ALA A CA 1
ATOM 582 C C . ALA A 1 75 ? 5.710 -12.859 4.148 1.00 77.50 75 ALA A C 1
ATOM 584 O O . ALA A 1 75 ? 6.810 -13.248 3.767 1.00 77.50 75 ALA A O 1
ATOM 585 N N . ARG A 1 76 ? 4.737 -12.531 3.294 1.00 82.75 76 ARG A N 1
ATOM 586 C CA . ARG A 1 76 ? 4.824 -12.709 1.838 1.00 82.75 76 ARG A CA 1
ATOM 587 C C . ARG A 1 76 ? 5.321 -11.471 1.082 1.00 82.75 76 ARG A C 1
ATOM 589 O O . ARG A 1 76 ? 5.300 -11.467 -0.144 1.00 82.75 76 ARG A O 1
ATOM 596 N N . VAL A 1 77 ? 5.747 -10.436 1.803 1.00 81.00 77 VAL A N 1
ATOM 597 C CA . VAL A 1 77 ? 6.374 -9.237 1.229 1.00 81.00 77 VAL A CA 1
ATOM 598 C C . VAL A 1 77 ? 7.732 -9.619 0.610 1.00 81.00 77 VAL A C 1
ATOM 600 O O . VAL A 1 77 ? 8.422 -10.469 1.179 1.00 81.00 77 VAL A O 1
ATOM 603 N N . PRO A 1 78 ? 8.136 -9.044 -0.542 1.00 81.12 78 PRO A N 1
ATOM 604 C CA . PRO A 1 78 ? 9.471 -9.264 -1.098 1.00 81.12 78 PRO A CA 1
ATOM 605 C C . PRO A 1 78 ? 10.571 -8.929 -0.093 1.00 81.12 78 PRO A C 1
ATOM 607 O O . PRO A 1 78 ? 10.421 -8.016 0.717 1.00 81.12 78 PRO A O 1
ATOM 610 N N . ARG A 1 79 ? 11.703 -9.630 -0.182 1.00 81.31 79 ARG A N 1
ATOM 611 C CA . ARG A 1 79 ? 12.809 -9.485 0.773 1.00 81.31 79 ARG A CA 1
ATOM 612 C C . ARG A 1 79 ? 13.352 -8.055 0.815 1.00 81.31 79 ARG A C 1
ATOM 614 O O . ARG A 1 79 ? 13.661 -7.525 1.875 1.00 81.31 79 ARG A O 1
ATOM 621 N N . GLU A 1 80 ? 13.441 -7.436 -0.351 1.00 82.44 80 GLU A N 1
ATOM 622 C CA . GLU A 1 80 ? 13.926 -6.075 -0.570 1.00 82.44 80 GLU A CA 1
ATOM 623 C C . GLU A 1 80 ? 12.988 -5.025 0.045 1.00 82.44 80 GLU A C 1
ATOM 625 O O . GLU A 1 80 ? 13.422 -3.929 0.385 1.00 82.44 80 GLU A O 1
ATOM 630 N N . ALA A 1 81 ? 11.715 -5.381 0.238 1.00 85.81 81 ALA A N 1
ATOM 631 C CA . ALA A 1 81 ? 10.696 -4.552 0.862 1.00 85.81 81 ALA A CA 1
ATOM 632 C C . ALA A 1 81 ? 10.293 -5.068 2.250 1.00 85.81 81 ALA A C 1
ATOM 634 O O . ALA A 1 81 ? 9.247 -4.670 2.746 1.00 85.81 81 ALA A O 1
ATOM 635 N N . GLU A 1 82 ? 11.077 -5.930 2.915 1.00 84.94 82 GLU A N 1
ATOM 636 C CA . GLU A 1 82 ? 10.727 -6.426 4.258 1.00 84.94 82 GLU A CA 1
ATOM 637 C C . GLU A 1 82 ? 10.444 -5.275 5.230 1.00 84.94 82 GLU A C 1
ATOM 639 O O . GLU A 1 82 ? 9.560 -5.396 6.078 1.00 84.94 82 GLU A O 1
ATOM 644 N N . TRP A 1 83 ? 11.136 -4.141 5.062 1.00 84.25 83 TRP A N 1
ATOM 645 C CA . TRP A 1 83 ? 10.938 -2.898 5.815 1.00 84.25 83 TRP A CA 1
ATOM 646 C C . TRP A 1 83 ? 9.505 -2.327 5.717 1.00 84.25 83 TRP A C 1
ATOM 648 O O . TRP A 1 83 ? 9.026 -1.689 6.653 1.00 84.25 83 TRP A O 1
ATOM 658 N N . ALA A 1 84 ? 8.752 -2.658 4.663 1.00 87.31 84 ALA A N 1
ATOM 659 C CA . ALA A 1 84 ? 7.346 -2.282 4.484 1.00 87.31 84 ALA A CA 1
ATOM 660 C C . ALA A 1 84 ? 6.430 -2.779 5.614 1.00 87.31 84 ALA A C 1
ATOM 662 O O . ALA A 1 84 ? 5.350 -2.229 5.840 1.00 87.31 84 ALA A O 1
ATOM 663 N N . ARG A 1 85 ? 6.837 -3.832 6.331 1.00 83.94 85 ARG A N 1
ATOM 664 C CA . ARG A 1 85 ? 6.012 -4.446 7.376 1.00 83.94 85 ARG A CA 1
ATOM 665 C C . ARG A 1 85 ? 5.908 -3.601 8.649 1.00 83.94 85 ARG A C 1
ATOM 667 O O . ARG A 1 85 ? 4.993 -3.820 9.436 1.00 83.94 85 ARG A O 1
ATOM 674 N N . TRP A 1 86 ? 6.819 -2.643 8.823 1.00 82.00 86 TRP A N 1
ATOM 675 C CA . TRP A 1 86 ? 6.886 -1.750 9.985 1.00 82.00 86 TRP A CA 1
ATOM 676 C C . TRP A 1 86 ? 6.311 -0.358 9.715 1.00 82.00 86 TRP A C 1
ATOM 678 O O . TRP A 1 86 ? 6.474 0.561 10.510 1.00 82.00 86 TRP A O 1
ATOM 688 N N . MET A 1 87 ? 5.637 -0.193 8.584 1.00 88.44 87 MET A N 1
ATOM 689 C CA . MET A 1 87 ? 5.081 1.090 8.185 1.00 88.44 87 MET A CA 1
ATOM 690 C C . MET A 1 87 ? 3.828 1.400 9.005 1.00 88.44 87 MET A C 1
ATOM 692 O O . MET A 1 87 ? 3.014 0.521 9.305 1.00 88.44 87 MET A O 1
ATOM 696 N N . TRP A 1 88 ? 3.641 2.666 9.345 1.00 89.50 88 TRP A N 1
ATOM 697 C CA . TRP A 1 88 ? 2.445 3.143 10.022 1.00 89.50 88 TRP A CA 1
ATOM 698 C C . TRP A 1 88 ? 1.315 3.311 9.029 1.00 89.50 88 TRP A C 1
ATOM 700 O O . TRP A 1 88 ? 1.523 3.817 7.930 1.00 89.50 88 TRP A O 1
ATOM 710 N N . TRP A 1 89 ? 0.098 2.940 9.414 1.00 93.44 89 TRP A N 1
ATOM 711 C CA . TRP A 1 89 ? -1.065 3.181 8.569 1.00 93.44 89 TRP A CA 1
ATOM 712 C C . TRP A 1 89 ? -1.531 4.634 8.683 1.00 93.44 89 TRP A C 1
ATOM 714 O O . TRP A 1 89 ? -2.064 5.063 9.708 1.00 93.44 89 TRP A O 1
ATOM 724 N N . LEU A 1 90 ? -1.383 5.386 7.593 1.00 94.25 90 LEU A N 1
ATOM 725 C CA . LEU A 1 90 ? -1.823 6.769 7.500 1.00 94.25 90 LEU A CA 1
ATOM 726 C C . LEU A 1 90 ? -3.352 6.894 7.406 1.00 94.25 90 LEU A C 1
ATOM 728 O O . LEU A 1 90 ? -3.955 6.367 6.461 1.00 94.25 90 LEU A O 1
ATOM 732 N N . PRO A 1 91 ? -3.981 7.688 8.293 1.00 94.75 91 PRO A N 1
ATOM 733 C CA . PRO A 1 91 ? -5.330 8.195 8.067 1.00 94.75 91 PRO A CA 1
ATOM 734 C C . PRO A 1 91 ? -5.413 8.977 6.756 1.00 94.75 91 PRO A C 1
ATOM 736 O O . PRO A 1 91 ? -4.442 9.627 6.351 1.00 94.75 91 PRO A O 1
ATOM 739 N N . MET A 1 92 ? -6.584 9.006 6.121 1.00 95.00 92 MET A N 1
ATOM 740 C CA . MET A 1 92 ? -6.772 9.636 4.806 1.00 95.00 92 MET A CA 1
ATOM 741 C C . MET A 1 92 ? -6.329 11.104 4.762 1.00 95.00 92 MET A C 1
ATOM 743 O O . MET A 1 92 ? -5.824 11.573 3.742 1.00 95.00 92 MET A O 1
ATOM 747 N N . TYR A 1 93 ? -6.499 11.854 5.857 1.00 93.94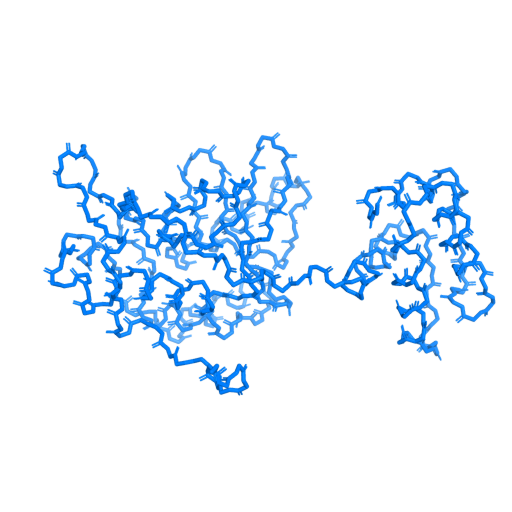 93 TYR A N 1
ATOM 748 C CA . TYR A 1 93 ? -6.060 13.251 5.900 1.00 93.94 93 TYR A CA 1
ATOM 749 C C . TYR A 1 93 ? -4.527 13.378 5.848 1.00 93.94 93 TYR A C 1
ATOM 751 O O . TYR A 1 93 ? -4.024 14.288 5.186 1.00 93.94 93 TYR A O 1
ATOM 759 N N . LYS A 1 94 ? -3.788 12.456 6.489 1.00 94.25 94 LYS A N 1
ATOM 760 C CA . LYS A 1 94 ? -2.322 12.384 6.400 1.00 94.25 94 LYS A CA 1
ATOM 761 C C . LYS A 1 94 ? -1.886 11.855 5.038 1.00 94.25 94 LYS A C 1
ATOM 763 O O . LYS A 1 94 ? -1.011 12.459 4.434 1.00 94.25 94 LYS A O 1
ATOM 768 N N . ALA A 1 95 ? -2.543 10.819 4.513 1.00 95.00 95 ALA A N 1
ATOM 769 C CA . ALA A 1 95 ? -2.310 10.307 3.160 1.00 95.00 95 ALA A CA 1
ATOM 770 C C . ALA A 1 95 ? -2.406 11.423 2.104 1.00 95.00 95 ALA A C 1
ATOM 772 O O . ALA A 1 95 ? -1.505 11.594 1.284 1.00 95.00 95 ALA A O 1
ATOM 773 N N . ARG A 1 96 ? -3.449 12.261 2.187 1.00 95.06 96 ARG A N 1
ATOM 774 C CA . ARG A 1 96 ? -3.616 13.445 1.334 1.00 95.06 96 ARG A CA 1
ATOM 775 C C . ARG A 1 96 ? -2.497 14.471 1.521 1.00 95.06 96 ARG A C 1
ATOM 777 O O . ARG A 1 96 ? -1.989 14.998 0.536 1.00 95.06 96 ARG A O 1
ATOM 784 N N . ALA A 1 97 ? -2.151 14.805 2.763 1.00 93.50 97 ALA A N 1
ATOM 785 C CA . ALA A 1 97 ? -1.089 15.772 3.036 1.00 93.50 97 ALA A CA 1
ATOM 786 C C . ALA A 1 97 ? 0.268 15.275 2.511 1.00 93.50 97 ALA A C 1
ATOM 788 O O . ALA A 1 97 ? 1.003 16.040 1.889 1.00 93.50 97 ALA A O 1
ATOM 789 N N . ARG A 1 98 ? 0.559 13.983 2.698 1.00 93.00 98 ARG A N 1
ATOM 790 C CA . ARG A 1 98 ? 1.770 13.328 2.206 1.00 93.00 98 ARG A CA 1
ATOM 791 C C . ARG A 1 98 ? 1.805 13.285 0.682 1.00 93.00 98 ARG A C 1
ATOM 793 O O . ARG A 1 98 ? 2.834 13.613 0.112 1.00 93.00 98 ARG A O 1
ATOM 800 N N . HIS A 1 99 ? 0.690 12.964 0.022 1.00 94.50 99 HIS A N 1
ATOM 801 C CA . HIS A 1 99 ? 0.571 13.015 -1.442 1.00 94.50 99 HIS A CA 1
ATOM 802 C C . HIS A 1 99 ? 0.958 14.387 -1.998 1.00 94.50 99 HIS A C 1
ATOM 804 O O . HIS A 1 99 ? 1.826 14.473 -2.862 1.00 94.50 99 HIS A O 1
ATOM 810 N N . GLN A 1 100 ? 0.377 15.459 -1.448 1.00 93.00 100 GLN A N 1
ATOM 811 C CA . GLN A 1 100 ? 0.704 16.821 -1.870 1.00 93.00 100 GLN A CA 1
ATOM 812 C C . GLN A 1 100 ? 2.175 17.158 -1.607 1.00 93.00 100 GLN A C 1
ATOM 814 O O . GLN A 1 100 ? 2.842 17.699 -2.480 1.00 93.00 100 GLN A O 1
ATOM 819 N N . PHE A 1 101 ? 2.691 16.794 -0.432 1.00 90.12 101 PHE A N 1
ATOM 820 C CA . PHE A 1 101 ? 4.092 17.012 -0.083 1.00 90.12 101 PHE A CA 1
ATOM 821 C C . PHE A 1 101 ? 5.053 16.331 -1.070 1.00 90.12 101 PHE A C 1
ATOM 823 O O . PHE A 1 101 ? 6.010 16.959 -1.513 1.00 90.12 101 PHE A O 1
ATOM 830 N N . MET A 1 102 ? 4.789 15.078 -1.455 1.00 88.38 102 MET A N 1
ATOM 831 C CA . MET A 1 102 ? 5.636 14.358 -2.413 1.00 88.38 102 MET A CA 1
ATOM 832 C C . MET A 1 102 ? 5.606 14.990 -3.812 1.00 88.38 102 MET A C 1
ATOM 834 O O . MET A 1 102 ? 6.638 15.043 -4.479 1.00 88.38 102 MET A O 1
ATOM 838 N N . LEU A 1 103 ? 4.457 15.524 -4.240 1.00 87.38 103 LEU A N 1
ATOM 839 C CA . LEU A 1 103 ? 4.360 16.290 -5.486 1.00 87.38 103 LEU A CA 1
ATOM 840 C C . LEU A 1 103 ? 5.161 17.593 -5.422 1.00 87.38 103 LEU A C 1
ATOM 842 O O . LEU A 1 103 ? 5.884 17.913 -6.365 1.00 87.38 103 LEU A O 1
ATOM 846 N N . ASP A 1 104 ? 5.074 18.314 -4.304 1.00 86.56 104 ASP A N 1
ATOM 847 C CA . ASP A 1 104 ? 5.777 19.585 -4.108 1.00 86.56 104 ASP A CA 1
ATOM 848 C C . ASP A 1 104 ? 7.307 19.407 -4.061 1.00 86.56 104 ASP A C 1
ATOM 850 O O . ASP A 1 104 ? 8.043 20.325 -4.426 1.00 86.56 104 ASP A O 1
ATOM 854 N N . LEU A 1 105 ? 7.800 18.228 -3.656 1.00 81.50 105 LEU A N 1
ATOM 855 C CA . LEU A 1 105 ? 9.228 17.893 -3.694 1.00 81.50 105 LEU A CA 1
ATOM 856 C C . LEU A 1 105 ? 9.784 17.756 -5.121 1.00 81.50 105 LEU A C 1
ATOM 858 O O . LEU A 1 105 ? 10.982 17.951 -5.317 1.00 81.50 105 LEU A O 1
ATOM 862 N N . GLY A 1 106 ? 8.955 17.407 -6.111 1.00 73.75 106 GLY A N 1
ATOM 863 C CA . GLY A 1 106 ? 9.369 17.312 -7.517 1.00 73.75 106 GLY A CA 1
ATOM 864 C C . GLY A 1 106 ? 10.366 16.188 -7.845 1.00 73.75 106 GLY A C 1
ATOM 865 O O . GLY A 1 106 ? 10.985 16.216 -8.905 1.00 73.75 106 GLY A O 1
ATOM 866 N N . ILE A 1 107 ? 10.529 15.193 -6.968 1.00 72.00 107 ILE A N 1
ATOM 867 C CA . ILE A 1 107 ? 11.535 14.116 -7.085 1.00 72.00 107 ILE A CA 1
ATOM 868 C C . ILE A 1 107 ? 11.052 12.888 -7.882 1.00 72.00 107 ILE A C 1
ATOM 870 O O . ILE A 1 107 ? 11.337 11.753 -7.520 1.00 72.00 107 ILE A O 1
ATOM 874 N N . GLY A 1 108 ? 10.294 13.094 -8.964 1.00 73.06 108 GLY A N 1
ATOM 875 C CA . GLY A 1 108 ? 9.789 11.989 -9.798 1.00 73.06 108 GLY A CA 1
ATOM 876 C C . GLY A 1 108 ? 8.587 11.237 -9.209 1.00 73.06 108 GLY A C 1
ATOM 877 O O . GLY A 1 108 ? 8.276 10.131 -9.642 1.00 73.06 108 GLY A O 1
ATOM 878 N N . TRP A 1 109 ? 7.889 11.834 -8.239 1.00 88.25 109 TRP A N 1
ATOM 879 C CA . TRP A 1 109 ? 6.648 11.287 -7.692 1.00 88.25 109 TRP A CA 1
ATOM 880 C C . TRP A 1 109 ? 5.477 11.479 -8.664 1.00 88.25 109 TRP A C 1
ATOM 882 O O . TRP A 1 109 ? 5.209 12.598 -9.107 1.00 88.25 109 TRP A O 1
ATOM 892 N N . SER A 1 110 ? 4.741 10.409 -8.968 1.00 91.38 110 SER A N 1
ATOM 893 C CA . SER A 1 110 ? 3.553 10.494 -9.826 1.00 91.38 110 SER A CA 1
ATOM 894 C C . SER A 1 110 ? 2.340 11.050 -9.073 1.00 91.38 110 SER A C 1
ATOM 896 O O . SER A 1 110 ? 2.070 10.686 -7.928 1.00 91.38 110 SER A O 1
ATOM 898 N N . ASP A 1 111 ? 1.514 11.856 -9.747 1.00 92.69 111 ASP A N 1
ATOM 899 C CA . ASP A 1 111 ? 0.215 12.302 -9.221 1.00 92.69 111 ASP A CA 1
ATOM 900 C C . ASP A 1 111 ? -0.768 11.145 -8.979 1.00 92.69 111 ASP A C 1
ATOM 902 O O . ASP A 1 111 ? -1.708 11.290 -8.194 1.00 92.69 111 ASP A O 1
ATOM 906 N N . ARG A 1 112 ? -0.510 9.975 -9.575 1.00 95.25 112 ARG A N 1
ATOM 907 C CA . ARG A 1 112 ? -1.272 8.737 -9.375 1.00 95.25 112 ARG A CA 1
ATOM 908 C C . ARG A 1 112 ? -0.763 7.865 -8.237 1.00 95.25 112 ARG A C 1
ATOM 910 O O . ARG A 1 112 ? -1.348 6.813 -8.013 1.00 95.25 112 ARG A O 1
ATOM 917 N N . TRP A 1 113 ? 0.279 8.258 -7.515 1.00 95.94 113 TRP A N 1
ATOM 918 C CA . TRP A 1 113 ? 0.795 7.477 -6.391 1.00 95.94 113 TRP A CA 1
ATOM 919 C C . TRP A 1 113 ? 0.272 8.038 -5.080 1.00 95.94 113 TRP A C 1
ATOM 921 O O . TRP A 1 113 ? 0.731 9.079 -4.622 1.00 95.94 113 TRP A O 1
ATOM 931 N N . LEU A 1 114 ? -0.705 7.359 -4.481 1.00 97.75 114 LEU A N 1
ATOM 932 C CA . LEU A 1 114 ? -1.314 7.773 -3.220 1.00 97.75 114 LEU A CA 1
ATOM 933 C C . LEU A 1 114 ? -0.624 7.067 -2.044 1.00 97.75 114 LEU A C 1
ATOM 935 O O . LEU A 1 114 ? -0.768 5.848 -1.919 1.00 97.75 114 LEU A O 1
ATOM 939 N N . PRO A 1 115 ? 0.074 7.801 -1.156 1.00 96.50 115 PRO A N 1
ATOM 940 C CA . PRO A 1 115 ? 0.598 7.248 0.084 1.00 96.50 115 PRO A CA 1
ATOM 941 C C . PRO A 1 115 ? -0.518 6.715 0.979 1.00 96.50 115 PRO A C 1
ATOM 943 O O . PRO A 1 115 ? -1.565 7.346 1.107 1.00 96.50 115 PRO A O 1
ATOM 946 N N . PHE A 1 116 ? -0.272 5.604 1.659 1.00 96.00 116 PHE A N 1
ATOM 947 C CA . PHE A 1 116 ? -1.141 5.106 2.729 1.00 96.00 116 PHE A CA 1
ATOM 948 C C . PHE A 1 116 ? -0.359 4.582 3.940 1.00 96.00 116 PHE A C 1
ATOM 950 O O . PHE A 1 116 ? -0.973 4.269 4.962 1.00 96.00 116 PHE A O 1
ATOM 957 N N . GLY A 1 117 ? 0.975 4.535 3.865 1.00 94.38 117 GLY A N 1
ATOM 958 C CA . GLY A 1 117 ? 1.820 4.263 5.020 1.00 94.38 117 GLY A CA 1
ATOM 959 C C . GLY A 1 117 ? 3.173 4.964 4.972 1.00 94.38 117 GLY A C 1
ATOM 960 O O . GLY A 1 117 ? 3.651 5.298 3.893 1.00 94.38 117 GLY A O 1
ATOM 961 N N . GLU A 1 118 ? 3.779 5.199 6.133 1.00 91.00 118 GLU A N 1
ATOM 962 C CA . GLU A 1 118 ? 5.112 5.810 6.275 1.00 91.00 118 GLU A CA 1
ATOM 963 C C . GLU A 1 118 ? 5.804 5.333 7.559 1.00 91.00 118 GLU A C 1
ATOM 965 O O . GLU A 1 118 ? 5.136 4.833 8.459 1.00 91.00 118 GLU A O 1
ATOM 970 N N . ASP A 1 119 ? 7.119 5.506 7.661 1.00 87.69 119 ASP A N 1
ATOM 971 C CA . ASP A 1 119 ? 7.910 5.196 8.867 1.00 87.69 119 ASP A CA 1
ATOM 972 C C . ASP A 1 119 ? 8.474 6.448 9.567 1.00 87.69 119 ASP A C 1
ATOM 974 O O . ASP A 1 119 ? 9.304 6.340 10.465 1.00 87.69 119 ASP A O 1
ATOM 978 N N . ALA A 1 120 ? 8.084 7.644 9.107 1.00 82.69 120 ALA A N 1
ATOM 979 C CA . ALA A 1 120 ? 8.675 8.944 9.457 1.00 82.69 120 ALA A CA 1
ATOM 980 C C . ALA A 1 120 ? 10.189 9.105 9.182 1.00 82.69 120 ALA A C 1
ATOM 982 O O . ALA A 1 120 ? 10.721 10.204 9.352 1.00 82.69 120 ALA A O 1
ATOM 983 N N . GLY A 1 121 ? 10.867 8.066 8.693 1.00 82.06 121 GLY A N 1
ATOM 984 C CA . GLY A 1 121 ? 12.235 8.093 8.174 1.00 82.06 121 GLY A CA 1
ATOM 985 C C . GLY A 1 121 ? 12.312 8.544 6.717 1.00 82.06 121 GLY A C 1
ATOM 986 O O . GLY A 1 121 ? 13.395 8.827 6.223 1.00 82.06 121 GLY A O 1
ATOM 987 N N . GLY A 1 122 ? 11.165 8.667 6.047 1.00 84.06 122 GLY A N 1
ATOM 988 C CA . GLY A 1 122 ? 11.058 9.133 4.666 1.00 84.06 122 GLY A CA 1
ATOM 989 C C . GLY A 1 122 ? 10.548 8.061 3.716 1.00 84.06 122 GLY A C 1
ATOM 990 O O . GLY A 1 122 ? 10.072 8.418 2.637 1.00 84.06 122 GLY A O 1
ATOM 991 N N . ASN A 1 123 ? 10.554 6.796 4.135 1.00 89.06 123 ASN A N 1
ATOM 992 C CA . ASN A 1 123 ? 10.021 5.700 3.345 1.00 89.06 123 ASN A CA 1
ATOM 993 C C . ASN A 1 123 ? 8.495 5.774 3.303 1.00 89.06 123 ASN A C 1
ATOM 995 O O . ASN A 1 123 ? 7.845 6.277 4.227 1.00 89.06 123 ASN A O 1
ATOM 999 N N . VAL A 1 124 ? 7.903 5.295 2.209 1.00 92.81 124 VAL A N 1
ATOM 1000 C CA . VAL A 1 124 ? 6.462 5.441 1.967 1.00 92.81 124 VAL A CA 1
ATOM 1001 C C . VAL A 1 124 ? 5.884 4.179 1.341 1.00 92.81 124 VAL A C 1
ATOM 1003 O O . VAL A 1 124 ? 6.399 3.673 0.351 1.00 92.81 124 VAL A O 1
ATOM 1006 N N . LEU A 1 125 ? 4.756 3.705 1.866 1.00 96.19 125 LEU A N 1
ATOM 1007 C CA . LEU A 1 125 ? 3.875 2.794 1.142 1.00 96.19 125 LEU A CA 1
ATOM 1008 C C . LEU A 1 125 ? 2.895 3.603 0.320 1.00 96.19 125 LEU A C 1
ATOM 1010 O O . LEU A 1 125 ? 2.222 4.492 0.852 1.00 96.19 125 LEU A O 1
ATOM 1014 N N . TYR A 1 126 ? 2.768 3.258 -0.952 1.00 97.25 126 TYR A N 1
ATOM 1015 C CA . TYR A 1 126 ? 1.817 3.901 -1.841 1.00 97.25 126 TYR A CA 1
ATOM 1016 C C . TYR A 1 126 ? 1.070 2.888 -2.696 1.00 97.25 126 TYR A C 1
ATOM 1018 O O . TYR A 1 126 ? 1.531 1.772 -2.942 1.00 97.25 126 TYR A O 1
ATOM 1026 N N . VAL A 1 127 ? -0.121 3.290 -3.128 1.00 98.06 127 VAL A N 1
ATOM 1027 C CA . VAL A 1 127 ? -0.887 2.583 -4.149 1.00 98.06 127 VAL A CA 1
ATOM 1028 C C . VAL A 1 127 ? -0.794 3.360 -5.460 1.00 98.06 127 VAL A C 1
ATOM 1030 O O . VAL A 1 127 ? -0.919 4.590 -5.454 1.00 98.06 127 VAL A O 1
ATOM 1033 N N . ASP A 1 128 ? -0.599 2.674 -6.585 1.00 97.12 128 ASP A N 1
ATOM 1034 C CA . ASP A 1 128 ? -0.843 3.291 -7.893 1.00 97.12 128 ASP A CA 1
ATOM 1035 C C . ASP A 1 128 ? -2.358 3.306 -8.144 1.00 97.12 128 ASP A C 1
ATOM 1037 O O . ASP A 1 128 ? -3.011 2.266 -8.216 1.00 97.12 128 ASP A O 1
ATOM 1041 N N . LEU A 1 129 ? -2.942 4.497 -8.269 1.00 96.00 129 LEU A N 1
ATOM 1042 C CA . LEU A 1 129 ? -4.380 4.694 -8.454 1.00 96.00 129 LEU A CA 1
ATOM 1043 C C . LEU A 1 129 ? -4.904 4.134 -9.790 1.00 96.00 129 LEU A C 1
ATOM 1045 O O . LEU A 1 129 ? -6.114 3.953 -9.927 1.00 96.00 129 LEU A O 1
ATOM 1049 N N . ARG A 1 130 ? -4.034 3.855 -10.771 1.00 93.44 130 ARG A N 1
ATOM 1050 C CA . ARG A 1 130 ? -4.412 3.240 -12.055 1.00 93.44 130 ARG A CA 1
ATOM 1051 C C . ARG A 1 130 ? -4.528 1.726 -11.950 1.00 93.44 130 ARG A C 1
ATOM 1053 O O . ARG A 1 130 ? -5.509 1.167 -12.432 1.00 93.44 130 ARG A O 1
ATOM 1060 N N . SER A 1 131 ? -3.532 1.069 -11.355 1.00 94.19 131 SER A N 1
ATOM 1061 C CA . SER A 1 131 ? -3.477 -0.398 -11.291 1.00 94.19 131 SER A CA 1
ATOM 1062 C C . SER A 1 131 ? -4.055 -0.974 -9.999 1.00 94.19 131 SER A C 1
ATOM 1064 O O . SER A 1 131 ? -4.517 -2.111 -9.991 1.00 94.19 131 SER A O 1
ATOM 1066 N N . GLY A 1 132 ? -4.069 -0.195 -8.916 1.00 94.69 132 GLY A N 1
ATOM 1067 C CA . GLY A 1 132 ? -4.409 -0.656 -7.571 1.00 94.69 132 GLY A CA 1
ATOM 1068 C C . GLY A 1 132 ? -3.274 -1.397 -6.862 1.00 94.69 132 GLY A C 1
ATOM 1069 O O . GLY A 1 132 ? -3.479 -1.880 -5.748 1.00 94.69 132 GLY A O 1
ATOM 1070 N N . GLU A 1 133 ? -2.101 -1.476 -7.487 1.00 96.75 133 GLU A N 1
ATOM 1071 C CA . GLU A 1 133 ? -0.940 -2.190 -6.968 1.00 96.75 133 GLU A CA 1
ATOM 1072 C C . GLU A 1 133 ? -0.266 -1.425 -5.841 1.00 96.75 133 GLU A C 1
ATOM 1074 O O . GLU A 1 133 ? -0.270 -0.193 -5.808 1.00 96.75 133 GLU A O 1
ATOM 1079 N N . VAL A 1 134 ? 0.325 -2.181 -4.922 1.00 96.88 134 VAL A N 1
ATOM 1080 C CA . VAL A 1 134 ? 0.938 -1.653 -3.710 1.00 96.88 134 VAL A CA 1
ATOM 1081 C C . VAL A 1 134 ? 2.448 -1.707 -3.832 1.00 96.88 134 VAL A C 1
ATOM 1083 O O . VAL A 1 134 ? 3.013 -2.757 -4.145 1.00 96.88 134 VAL A O 1
ATOM 1086 N N . PHE A 1 135 ? 3.090 -0.595 -3.506 1.00 96.19 135 PHE A N 1
ATOM 1087 C CA . PHE A 1 135 ? 4.530 -0.432 -3.570 1.00 96.19 135 PHE A CA 1
ATOM 1088 C C . PHE A 1 135 ? 5.099 0.118 -2.268 1.00 96.19 135 PHE A C 1
ATOM 1090 O O . PHE A 1 135 ? 4.416 0.811 -1.510 1.00 96.19 135 PHE A O 1
ATOM 1097 N N . ALA A 1 136 ? 6.376 -0.172 -2.057 1.00 94.12 136 ALA A N 1
ATOM 1098 C CA . ALA A 1 136 ? 7.210 0.404 -1.021 1.00 94.12 136 ALA A CA 1
ATOM 1099 C C . ALA A 1 136 ? 8.276 1.277 -1.692 1.00 94.12 136 ALA A C 1
ATOM 1101 O O . ALA A 1 136 ? 9.082 0.777 -2.473 1.00 94.12 136 ALA A O 1
ATOM 1102 N N . TRP A 1 137 ? 8.225 2.581 -1.432 1.00 92.00 137 TRP A N 1
ATOM 1103 C CA . TRP A 1 137 ? 9.182 3.568 -1.915 1.00 92.00 137 TRP A CA 1
ATOM 1104 C C . TRP A 1 137 ? 10.260 3.815 -0.867 1.00 92.00 137 TRP A C 1
ATOM 1106 O O . TRP A 1 137 ? 9.949 4.241 0.253 1.00 92.00 137 TRP A O 1
ATOM 1116 N N . ASP A 1 138 ? 11.503 3.562 -1.248 1.00 86.69 138 ASP A N 1
ATOM 1117 C CA . ASP A 1 138 ? 12.679 3.845 -0.437 1.00 86.69 138 ASP A CA 1
ATOM 1118 C C . ASP A 1 138 ? 13.221 5.235 -0.791 1.00 86.69 138 ASP A C 1
ATOM 1120 O O . ASP A 1 138 ? 13.517 5.537 -1.948 1.00 86.69 138 ASP A O 1
ATOM 1124 N N . HIS A 1 139 ? 13.334 6.095 0.219 1.00 83.50 139 HIS A N 1
ATOM 1125 C CA . HIS A 1 139 ? 13.768 7.473 0.022 1.00 83.50 139 HIS A CA 1
ATOM 1126 C C . HIS A 1 139 ? 15.266 7.626 -0.255 1.00 83.50 139 HIS A C 1
ATOM 1128 O O . HIS A 1 139 ? 15.681 8.675 -0.754 1.00 83.50 139 HIS A O 1
ATOM 1134 N N . GLU A 1 140 ? 16.075 6.617 0.068 1.00 80.12 140 GLU A N 1
ATOM 1135 C CA . GLU A 1 140 ? 17.514 6.628 -0.189 1.00 80.12 140 GLU A CA 1
ATOM 1136 C C . GLU A 1 140 ? 17.815 6.291 -1.652 1.00 80.12 140 GLU A C 1
ATOM 1138 O O . GLU A 1 140 ? 18.712 6.881 -2.257 1.00 80.12 140 GLU A O 1
ATOM 1143 N N . THR A 1 141 ? 17.053 5.359 -2.228 1.00 80.81 141 THR A N 1
ATOM 1144 C CA . THR A 1 141 ? 17.250 4.873 -3.603 1.00 80.81 141 THR A CA 1
ATOM 1145 C C . THR A 1 141 ? 16.325 5.548 -4.613 1.00 80.81 141 THR A C 1
ATOM 1147 O O . THR A 1 141 ? 16.670 5.658 -5.787 1.00 80.81 141 THR A O 1
ATOM 1150 N N . GLY A 1 142 ? 15.166 6.039 -4.168 1.00 79.56 142 GLY A N 1
ATOM 1151 C CA . GLY A 1 142 ? 14.127 6.605 -5.026 1.00 79.56 142 GLY A CA 1
ATOM 1152 C C . GLY A 1 142 ? 13.314 5.555 -5.789 1.00 79.56 142 GLY A C 1
ATOM 1153 O O . GLY A 1 142 ? 12.474 5.928 -6.610 1.00 79.56 142 GLY A O 1
ATOM 1154 N N . GLU A 1 143 ? 13.531 4.264 -5.527 1.00 81.19 143 GLU A N 1
ATOM 1155 C CA . GLU A 1 143 ? 12.895 3.155 -6.238 1.00 81.19 143 GLU A CA 1
ATOM 1156 C C . GLU A 1 143 ? 11.617 2.667 -5.537 1.00 81.19 143 GLU A C 1
ATOM 1158 O O . GLU A 1 143 ? 11.510 2.646 -4.310 1.00 81.19 143 GLU A O 1
ATOM 1163 N N . GLY A 1 144 ? 10.629 2.257 -6.339 1.00 87.69 144 GLY A N 1
ATOM 1164 C CA . GLY A 1 144 ? 9.393 1.634 -5.868 1.00 87.69 144 GLY A CA 1
ATOM 1165 C C . GLY A 1 144 ? 9.432 0.116 -6.033 1.00 87.69 144 GLY A C 1
ATOM 1166 O O . GLY A 1 144 ? 9.447 -0.392 -7.154 1.00 87.69 144 GLY A O 1
ATOM 1167 N N . ILE A 1 145 ? 9.379 -0.624 -4.927 1.00 91.69 145 ILE A N 1
ATOM 1168 C CA . ILE A 1 145 ? 9.355 -2.091 -4.923 1.00 91.69 145 ILE A CA 1
ATOM 1169 C C . ILE A 1 145 ? 7.904 -2.566 -4.853 1.00 91.69 145 ILE A C 1
ATOM 1171 O O . ILE A 1 145 ? 7.175 -2.203 -3.931 1.00 91.69 145 ILE A O 1
ATOM 1175 N N . LEU A 1 146 ? 7.471 -3.396 -5.807 1.00 93.94 146 LEU A N 1
ATOM 1176 C CA . LEU A 1 146 ? 6.125 -3.978 -5.811 1.00 93.94 146 LEU A CA 1
ATOM 1177 C C . LEU A 1 146 ? 5.950 -4.928 -4.618 1.00 93.94 146 LEU A C 1
ATOM 1179 O O . LEU A 1 146 ? 6.525 -6.011 -4.604 1.00 93.94 146 LEU A O 1
ATOM 1183 N N . VAL A 1 147 ? 5.105 -4.561 -3.659 1.00 94.06 147 VAL A N 1
ATOM 1184 C CA . VAL A 1 147 ? 4.813 -5.357 -2.456 1.00 94.06 147 VAL A CA 1
ATOM 1185 C C . VAL A 1 147 ? 3.716 -6.382 -2.721 1.00 94.06 147 VAL A C 1
ATOM 1187 O O . VAL A 1 147 ? 3.827 -7.538 -2.315 1.00 94.06 147 VAL A O 1
ATOM 1190 N N . ALA A 1 148 ? 2.638 -5.960 -3.383 1.00 92.81 148 ALA A N 1
ATOM 1191 C CA . ALA A 1 148 ? 1.473 -6.798 -3.632 1.00 92.81 148 ALA A CA 1
ATOM 1192 C C . ALA A 1 148 ? 0.691 -6.315 -4.865 1.00 92.81 148 ALA A C 1
ATOM 1194 O O . ALA A 1 148 ? 0.705 -5.120 -5.173 1.00 92.81 148 ALA A O 1
ATOM 1195 N N . PRO A 1 149 ? -0.041 -7.215 -5.550 1.00 92.62 149 PRO A N 1
ATOM 1196 C CA . PRO A 1 149 ? -0.877 -6.834 -6.690 1.00 92.62 149 PRO A CA 1
ATOM 1197 C C . PRO A 1 149 ? -2.030 -5.900 -6.300 1.00 92.62 149 PRO A C 1
ATOM 1199 O O . PRO A 1 149 ? -2.498 -5.135 -7.131 1.00 92.62 149 PRO A O 1
ATOM 1202 N N . ASP A 1 150 ? -2.475 -5.953 -5.044 1.00 94.38 150 ASP A N 1
ATOM 1203 C CA . ASP A 1 150 ? -3.435 -5.025 -4.459 1.00 94.38 150 ASP A CA 1
ATOM 1204 C C . ASP A 1 150 ? -3.436 -5.152 -2.923 1.00 94.38 150 ASP A C 1
ATOM 1206 O O . ASP A 1 150 ? -2.949 -6.140 -2.357 1.00 94.38 150 ASP A O 1
ATOM 1210 N N . LEU A 1 151 ? -4.015 -4.164 -2.231 1.00 95.44 151 LEU A N 1
ATOM 1211 C CA . LEU A 1 151 ? -4.031 -4.146 -0.765 1.00 95.44 151 LEU A CA 1
ATOM 1212 C C . LEU A 1 151 ? -4.863 -5.280 -0.142 1.00 95.44 151 LEU A C 1
ATOM 1214 O O . LEU A 1 151 ? -4.519 -5.758 0.936 1.00 95.44 151 LEU A O 1
ATOM 1218 N N . ARG A 1 152 ? -5.929 -5.760 -0.795 1.00 94.94 152 ARG A N 1
ATOM 1219 C CA . ARG A 1 152 ? -6.731 -6.873 -0.263 1.00 94.94 152 ARG A CA 1
ATOM 1220 C C . ARG A 1 152 ? -5.907 -8.149 -0.282 1.00 94.94 152 ARG A C 1
ATOM 1222 O O . ARG A 1 152 ? -5.923 -8.882 0.705 1.00 94.94 152 ARG A O 1
ATOM 1229 N N . THR A 1 153 ? -5.177 -8.403 -1.364 1.00 93.81 153 THR A N 1
ATOM 1230 C CA . THR A 1 153 ? -4.253 -9.536 -1.448 1.00 93.81 153 THR A CA 1
ATOM 1231 C C . THR A 1 153 ? -3.236 -9.480 -0.307 1.00 93.81 153 THR A C 1
ATOM 1233 O O . THR A 1 153 ? -3.089 -10.459 0.425 1.00 93.81 153 THR A O 1
ATOM 1236 N N . TRP A 1 154 ? -2.620 -8.318 -0.069 1.00 93.81 154 TRP A N 1
ATOM 1237 C CA . TRP A 1 154 ? -1.664 -8.163 1.029 1.00 93.81 154 TRP A CA 1
ATOM 1238 C C . TRP A 1 154 ? -2.291 -8.401 2.411 1.00 93.81 154 TRP A C 1
ATOM 1240 O O . TRP A 1 154 ? -1.744 -9.133 3.234 1.00 93.81 154 TRP A O 1
ATOM 1250 N N . MET A 1 155 ? -3.472 -7.840 2.670 1.00 95.12 155 MET A N 1
ATOM 1251 C CA . MET A 1 155 ? -4.158 -8.006 3.957 1.00 95.12 155 MET A CA 1
ATOM 1252 C C . MET A 1 155 ? -4.712 -9.423 4.148 1.00 95.12 155 MET A C 1
ATOM 1254 O O . MET A 1 155 ? -4.807 -9.909 5.273 1.00 95.12 155 MET A O 1
ATOM 1258 N N . THR A 1 156 ? -5.013 -10.133 3.060 1.00 93.94 156 THR A N 1
ATOM 1259 C CA . THR A 1 156 ? -5.346 -11.563 3.107 1.00 93.94 156 THR A CA 1
ATOM 1260 C C . THR A 1 156 ? -4.141 -12.377 3.560 1.00 93.94 156 THR A C 1
ATOM 1262 O O . THR A 1 156 ? -4.289 -13.242 4.418 1.00 93.94 156 THR A O 1
ATOM 1265 N N . TRP A 1 157 ? -2.939 -12.056 3.068 1.00 92.69 157 TRP A N 1
ATOM 1266 C CA . TRP A 1 157 ? -1.709 -12.694 3.540 1.00 92.69 157 TRP A CA 1
ATOM 1267 C C . TRP A 1 157 ? -1.503 -12.492 5.038 1.00 92.69 157 TRP A C 1
ATOM 1269 O O . TRP A 1 157 ? -1.213 -13.458 5.737 1.00 92.69 157 TRP A O 1
ATOM 1279 N N . LEU A 1 158 ? -1.720 -11.273 5.538 1.00 92.69 158 LEU A N 1
ATOM 1280 C CA . LEU A 1 158 ? -1.641 -10.999 6.971 1.00 92.69 158 LEU A CA 1
ATOM 1281 C C . LEU A 1 158 ? -2.664 -11.820 7.766 1.00 92.69 158 LEU A C 1
ATOM 1283 O O . LEU A 1 158 ? -2.312 -12.415 8.780 1.00 92.69 158 LEU A O 1
ATOM 1287 N N . ALA A 1 159 ? -3.917 -11.872 7.311 1.00 92.94 159 ALA A N 1
ATOM 1288 C CA . ALA A 1 159 ? -4.962 -12.651 7.973 1.00 92.94 159 ALA A CA 1
ATOM 1289 C C . ALA A 1 159 ? -4.628 -14.154 8.005 1.00 92.94 159 ALA A C 1
ATOM 1291 O O . ALA A 1 159 ? -4.857 -14.821 9.013 1.00 92.94 159 ALA A O 1
ATOM 1292 N N . ASP A 1 160 ? -4.053 -14.684 6.924 1.00 90.69 160 ASP A N 1
ATOM 1293 C CA . ASP A 1 160 ? -3.592 -16.070 6.858 1.00 90.69 160 ASP A CA 1
ATOM 1294 C C . ASP A 1 160 ? -2.425 -16.324 7.821 1.00 90.69 160 ASP A C 1
ATOM 1296 O O . ASP A 1 160 ? -2.409 -17.346 8.508 1.00 90.69 160 ASP A O 1
ATOM 1300 N N . ASP A 1 161 ? -1.482 -15.386 7.923 1.00 89.00 161 ASP A N 1
ATOM 1301 C CA . ASP A 1 161 ? -0.341 -15.477 8.838 1.00 89.00 161 ASP A CA 1
ATOM 1302 C C . ASP A 1 161 ?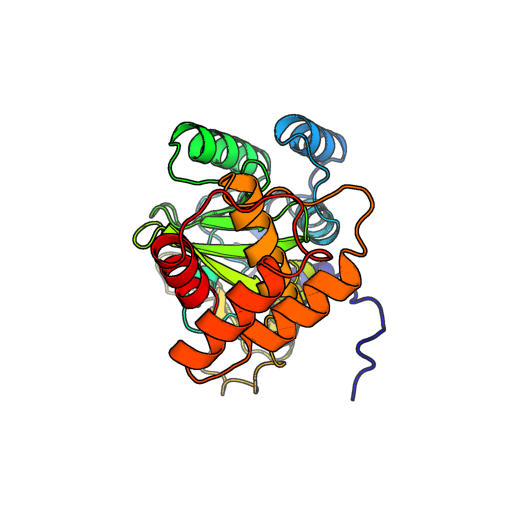 -0.793 -15.378 10.308 1.00 89.00 161 ASP A C 1
ATOM 1304 O O . ASP A 1 161 ? -0.298 -16.109 11.169 1.00 89.00 161 ASP A O 1
ATOM 1308 N N . MET A 1 162 ? -1.791 -14.539 10.596 1.00 88.81 162 MET A N 1
ATOM 1309 C CA . MET A 1 162 ? -2.461 -14.438 11.896 1.00 88.81 162 MET A CA 1
ATOM 1310 C C . MET A 1 162 ? -3.159 -15.748 12.290 1.00 88.81 162 MET A C 1
ATOM 1312 O O . MET A 1 162 ? -2.959 -16.243 13.405 1.00 88.81 162 MET A O 1
ATOM 1316 N N . ASP A 1 163 ? -3.930 -16.348 11.378 1.00 88.81 163 ASP A N 1
ATOM 1317 C CA . ASP A 1 163 ? -4.628 -17.620 11.613 1.00 88.81 163 ASP A CA 1
ATOM 1318 C C . ASP A 1 163 ? -3.646 -18.794 11.764 1.00 88.81 163 ASP A C 1
ATOM 1320 O O . ASP A 1 163 ? -3.856 -19.691 12.587 1.00 88.81 163 ASP A O 1
ATOM 1324 N N . ALA A 1 164 ? -2.529 -18.756 11.033 1.00 86.81 164 ALA A N 1
ATOM 1325 C CA . ALA A 1 164 ? -1.428 -19.707 11.154 1.00 86.81 164 ALA A CA 1
ATOM 1326 C C . ALA A 1 164 ? -0.536 -19.466 12.388 1.00 86.81 164 ALA A C 1
ATOM 1328 O O . ALA A 1 164 ? 0.369 -20.261 12.644 1.00 86.81 164 ALA A O 1
ATOM 1329 N N . ARG A 1 165 ? -0.807 -18.416 13.181 1.00 85.25 165 ARG A N 1
ATOM 1330 C CA . ARG A 1 165 ? -0.024 -18.007 14.363 1.00 85.25 165 ARG A CA 1
ATOM 1331 C C . ARG A 1 165 ? 1.442 -17.726 14.042 1.00 85.25 165 ARG A C 1
ATOM 1333 O O . ARG A 1 165 ? 2.328 -18.041 14.831 1.00 85.25 165 ARG A O 1
ATOM 1340 N N . LEU A 1 166 ? 1.682 -17.141 12.877 1.00 84.50 166 LEU A N 1
ATOM 1341 C CA . LEU A 1 166 ? 2.992 -16.654 12.459 1.00 84.50 166 LEU A CA 1
ATOM 1342 C C . LEU A 1 166 ? 3.201 -15.191 12.854 1.00 84.50 166 LEU A C 1
ATOM 1344 O O . LEU A 1 166 ? 4.305 -14.690 12.716 1.00 84.50 166 LEU A O 1
ATOM 1348 N N . VAL A 1 167 ? 2.166 -14.518 13.360 1.00 83.06 167 VAL A N 1
ATOM 1349 C CA . VAL A 1 167 ? 2.212 -13.136 13.851 1.00 83.06 167 VAL A CA 1
ATOM 1350 C C . VAL A 1 167 ? 2.040 -13.134 15.370 1.00 83.06 167 VAL A C 1
ATOM 1352 O O . VAL A 1 167 ? 1.230 -13.891 15.908 1.00 83.06 167 VAL A O 1
ATOM 1355 N N . ALA A 1 168 ? 2.772 -12.265 16.061 1.00 79.75 168 ALA A N 1
ATOM 1356 C CA . ALA A 1 168 ? 2.600 -11.962 17.476 1.00 79.75 168 ALA A CA 1
ATOM 1357 C C . ALA A 1 168 ? 2.781 -10.465 17.737 1.00 79.75 168 ALA A C 1
ATOM 1359 O O . ALA A 1 168 ? 3.552 -9.800 17.046 1.00 79.75 168 ALA A O 1
ATOM 1360 N N . SER A 1 169 ? 2.113 -9.943 18.763 1.00 75.44 169 SER A N 1
ATOM 1361 C CA . SER A 1 169 ? 2.490 -8.661 19.357 1.00 75.44 169 SER A CA 1
ATOM 1362 C C . SER A 1 169 ? 3.720 -8.850 20.249 1.00 75.44 169 SER A C 1
ATOM 1364 O O . SER A 1 169 ? 3.824 -9.859 20.955 1.00 75.44 169 SER A O 1
ATOM 1366 N N . ARG A 1 170 ? 4.659 -7.899 20.224 1.00 66.25 170 ARG A N 1
ATOM 1367 C CA . ARG A 1 170 ? 5.754 -7.825 21.206 1.00 66.25 170 ARG A CA 1
ATOM 1368 C C . ARG A 1 170 ? 5.407 -6.814 22.303 1.00 66.25 170 ARG A C 1
ATOM 1370 O O . ARG A 1 170 ? 5.540 -5.621 22.058 1.00 66.25 170 ARG A O 1
ATOM 1377 N N . PRO A 1 171 ? 4.965 -7.262 23.492 1.00 53.97 171 PRO A N 1
ATOM 1378 C CA . PRO A 1 171 ? 4.606 -6.372 24.600 1.00 53.97 171 PRO A CA 1
ATOM 1379 C C . PRO A 1 171 ? 5.815 -5.757 25.327 1.00 53.97 171 PRO A C 1
ATOM 1381 O O . PRO A 1 171 ? 5.641 -4.905 26.191 1.00 53.97 171 PRO A O 1
ATOM 1384 N N . ASP A 1 172 ? 7.029 -6.227 25.040 1.00 49.72 172 ASP A N 1
ATOM 1385 C CA . ASP A 1 172 ? 8.284 -5.873 25.712 1.00 49.72 172 ASP A CA 1
ATOM 1386 C C . ASP A 1 172 ? 9.186 -4.922 24.910 1.00 49.72 172 ASP A C 1
ATOM 1388 O O . ASP A 1 172 ? 10.217 -4.479 25.419 1.00 49.72 172 ASP A O 1
ATOM 1392 N N . ALA A 1 173 ? 8.800 -4.578 23.680 1.00 51.53 173 ALA A N 1
ATOM 1393 C CA . ALA A 1 173 ? 9.382 -3.442 22.982 1.00 51.53 173 ALA A CA 1
ATOM 1394 C C . ALA A 1 173 ? 8.845 -2.140 23.602 1.00 51.53 173 ALA A C 1
ATOM 1396 O O . ALA A 1 173 ? 7.721 -2.094 24.097 1.00 51.53 173 ALA A O 1
ATOM 1397 N N . GLU A 1 174 ? 9.636 -1.064 23.574 1.00 50.47 174 GLU A N 1
ATOM 1398 C CA . GLU A 1 174 ? 9.183 0.271 24.011 1.00 50.47 174 GLU A CA 1
ATOM 1399 C C . GLU A 1 174 ? 7.930 0.746 23.233 1.00 50.47 174 GLU A C 1
ATOM 1401 O O . GLU A 1 174 ? 7.244 1.675 23.660 1.00 50.47 174 GLU A O 1
ATOM 1406 N N . GLU A 1 175 ? 7.608 0.064 22.126 1.00 57.78 175 GLU A N 1
ATOM 1407 C CA . GLU A 1 175 ? 6.461 0.256 21.246 1.00 57.78 175 GLU A CA 1
ATOM 1408 C C . GLU A 1 175 ? 5.857 -1.123 20.894 1.00 57.78 175 GLU A C 1
ATOM 1410 O O . GLU A 1 175 ? 6.565 -2.015 20.427 1.00 57.78 175 GLU A O 1
ATOM 1415 N N . GLU A 1 176 ? 4.560 -1.341 21.156 1.00 63.69 176 GLU A N 1
ATOM 1416 C CA . GLU A 1 176 ? 3.888 -2.600 20.796 1.00 63.69 176 GLU A CA 1
ATOM 1417 C C . GLU A 1 176 ? 3.646 -2.686 19.283 1.00 63.69 176 GLU A C 1
ATOM 1419 O O . GLU A 1 176 ? 2.747 -2.027 18.758 1.00 63.69 176 GLU A O 1
ATOM 1424 N N . ASP A 1 177 ? 4.376 -3.582 18.618 1.00 70.06 177 ASP A N 1
ATOM 1425 C CA . ASP A 1 177 ? 4.253 -3.847 17.182 1.00 70.06 177 ASP A CA 1
ATOM 1426 C C . ASP A 1 177 ? 3.846 -5.287 16.865 1.00 70.06 177 ASP A C 1
ATOM 1428 O O . ASP A 1 177 ? 4.124 -6.229 17.622 1.00 70.06 177 ASP A O 1
ATOM 1432 N N . LEU A 1 178 ? 3.222 -5.470 15.694 1.00 73.94 178 LEU A N 1
ATOM 1433 C CA . LEU A 1 178 ? 3.057 -6.789 15.097 1.00 73.94 178 LEU A CA 1
ATOM 1434 C C . LEU A 1 178 ? 4.393 -7.254 14.523 1.00 73.94 178 LEU A C 1
ATOM 1436 O O . LEU A 1 178 ? 4.985 -6.626 13.650 1.00 73.94 178 LEU A O 1
ATOM 1440 N N . THR A 1 179 ? 4.840 -8.416 14.975 1.00 73.19 179 THR A N 1
ATOM 1441 C CA . THR A 1 179 ? 6.045 -9.067 14.473 1.00 73.19 179 THR A CA 1
ATOM 1442 C C . THR A 1 179 ? 5.710 -10.445 13.949 1.00 73.19 179 THR A C 1
ATOM 1444 O O . THR A 1 179 ? 4.868 -11.154 14.502 1.00 73.19 179 THR A O 1
ATOM 1447 N N . LEU A 1 180 ? 6.392 -10.839 12.878 1.00 68.81 180 LEU A N 1
ATOM 1448 C CA . LEU A 1 180 ? 6.399 -12.232 12.474 1.00 68.81 180 LEU A CA 1
ATOM 1449 C C . LEU A 1 180 ? 7.242 -13.013 13.482 1.00 68.81 180 LEU A C 1
ATOM 1451 O O . LEU A 1 180 ? 8.396 -12.667 13.741 1.00 68.81 180 LEU A O 1
ATOM 1455 N N . LEU A 1 181 ? 6.652 -14.051 14.063 1.00 61.47 181 LEU A N 1
ATOM 1456 C CA . LEU A 1 181 ? 7.395 -15.091 14.763 1.00 61.47 181 LEU A CA 1
ATOM 1457 C C . LEU A 1 181 ? 8.313 -15.784 13.750 1.00 61.47 181 LEU A C 1
ATOM 1459 O O . LEU A 1 181 ? 8.016 -15.740 12.557 1.00 61.47 181 LEU A O 1
ATOM 1463 N N . ASP A 1 182 ? 9.400 -16.417 14.211 1.00 53.47 182 ASP A N 1
ATOM 1464 C CA . ASP A 1 182 ? 10.336 -17.214 13.393 1.00 53.47 182 ASP A CA 1
ATOM 1465 C C . ASP A 1 182 ? 9.636 -18.444 12.776 1.00 53.47 182 ASP A C 1
ATOM 1467 O O . ASP A 1 182 ? 9.907 -19.607 13.081 1.00 53.47 182 ASP A O 1
ATOM 1471 N N . ALA A 1 183 ? 8.661 -18.176 11.922 1.00 42.69 183 ALA A N 1
ATOM 1472 C CA . ALA A 1 183 ? 7.962 -19.115 11.100 1.00 42.69 183 ALA A CA 1
ATOM 1473 C C . ALA A 1 183 ? 8.936 -19.570 10.016 1.00 42.69 183 ALA A C 1
ATOM 1475 O O . ALA A 1 183 ? 9.603 -18.727 9.406 1.00 42.69 183 ALA A O 1
ATOM 1476 N N . PRO A 1 184 ? 9.014 -20.872 9.702 1.00 39.28 184 PRO A N 1
ATOM 1477 C CA . PRO A 1 184 ? 9.599 -21.257 8.433 1.00 39.28 184 PRO A CA 1
ATOM 1478 C C . PRO A 1 184 ? 8.816 -20.515 7.348 1.00 39.28 184 PRO A C 1
ATOM 1480 O O . PRO A 1 184 ? 7.591 -20.639 7.308 1.00 39.28 184 PRO A O 1
ATOM 1483 N N . LEU A 1 185 ? 9.515 -19.722 6.526 1.00 42.19 185 LEU A N 1
ATOM 1484 C CA . LEU A 1 185 ? 8.952 -19.048 5.358 1.00 42.19 185 LEU A CA 1
ATOM 1485 C C . LEU A 1 185 ? 8.070 -20.064 4.628 1.00 42.19 185 LEU A C 1
ATOM 1487 O O . LEU A 1 185 ? 8.581 -20.999 4.004 1.00 42.19 185 LEU A O 1
ATOM 1491 N N . ALA A 1 186 ? 6.746 -19.935 4.750 1.00 43.75 186 ALA A N 1
ATOM 1492 C CA . ALA A 1 186 ? 5.860 -20.667 3.866 1.00 43.75 186 ALA A CA 1
ATOM 1493 C C . ALA A 1 186 ? 6.309 -20.291 2.448 1.00 43.75 186 ALA A C 1
ATOM 1495 O O . ALA A 1 186 ? 6.593 -19.109 2.221 1.00 43.75 186 ALA A O 1
ATOM 1496 N N . PRO A 1 187 ? 6.449 -21.249 1.513 1.00 37.81 187 PRO A N 1
ATOM 1497 C CA . PRO A 1 187 ? 6.831 -20.901 0.157 1.00 37.81 187 PRO A CA 1
ATOM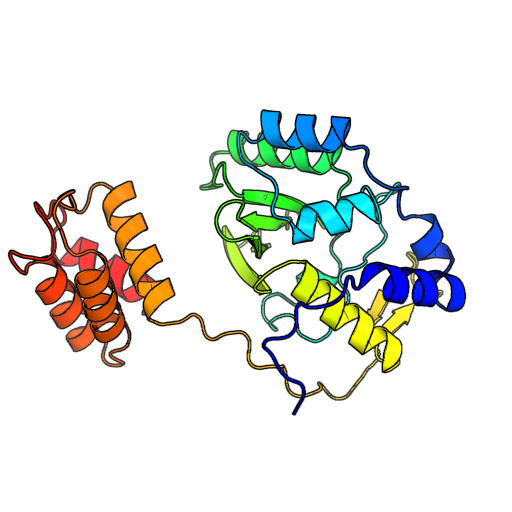 1498 C C . PRO A 1 187 ? 5.869 -19.817 -0.311 1.00 37.81 187 PRO A C 1
ATOM 1500 O O . PRO A 1 187 ? 4.649 -20.006 -0.257 1.00 37.81 187 PRO A O 1
ATOM 1503 N N . LEU A 1 188 ? 6.443 -18.661 -0.658 1.00 40.34 188 LEU A N 1
ATOM 1504 C CA . LEU A 1 188 ? 5.703 -17.505 -1.134 1.00 40.34 188 LEU A CA 1
ATOM 1505 C C . LEU A 1 188 ? 4.683 -18.016 -2.163 1.00 40.34 188 LEU A C 1
ATOM 1507 O O . LEU A 1 188 ? 5.071 -18.801 -3.041 1.00 40.34 188 LEU A O 1
ATOM 1511 N N . PRO A 1 189 ? 3.396 -17.622 -2.114 1.00 38.06 189 PRO A N 1
ATOM 1512 C CA . PRO A 1 189 ? 2.634 -17.654 -3.347 1.00 38.06 189 PRO A CA 1
ATOM 1513 C C . PRO A 1 189 ? 3.475 -16.856 -4.335 1.00 38.06 189 PRO A C 1
ATOM 1515 O O . PRO A 1 189 ? 3.929 -15.763 -4.001 1.00 38.06 189 PRO A O 1
ATOM 1518 N N . VAL A 1 190 ? 3.786 -17.461 -5.481 1.00 36.78 190 VAL A N 1
ATOM 1519 C CA . VAL A 1 190 ? 4.595 -16.819 -6.515 1.00 36.78 190 VAL A CA 1
ATOM 1520 C C . VAL A 1 190 ? 3.978 -15.442 -6.719 1.00 36.78 190 VAL A C 1
ATOM 1522 O O . VAL A 1 190 ? 2.823 -15.370 -7.147 1.00 36.78 190 VAL A O 1
ATOM 1525 N N . ALA A 1 191 ? 4.696 -14.377 -6.325 1.00 36.22 191 ALA A N 1
ATOM 1526 C CA . ALA A 1 191 ? 4.295 -13.015 -6.653 1.00 36.22 191 ALA A CA 1
ATOM 1527 C C . ALA A 1 191 ? 3.921 -13.065 -8.132 1.00 36.22 191 ALA A C 1
ATOM 1529 O O . ALA A 1 191 ? 4.688 -13.690 -8.879 1.00 36.22 191 ALA A O 1
ATOM 1530 N N . PRO A 1 192 ? 2.741 -12.564 -8.554 1.00 37.16 192 PRO A N 1
ATOM 1531 C CA . PRO A 1 192 ? 2.379 -12.634 -9.960 1.00 37.16 192 PRO A CA 1
ATOM 1532 C C . PRO A 1 192 ? 3.586 -12.095 -10.706 1.00 37.16 192 PRO A C 1
ATOM 1534 O O . PRO A 1 192 ? 4.021 -10.980 -10.417 1.00 37.16 192 PRO A O 1
ATOM 1537 N N . ALA A 1 193 ? 4.218 -12.957 -11.513 1.00 44.09 193 ALA A N 1
ATOM 1538 C CA . ALA A 1 193 ? 5.467 -12.605 -12.164 1.00 44.09 193 ALA A CA 1
ATOM 1539 C C . ALA A 1 193 ? 5.241 -11.232 -12.785 1.00 44.09 193 ALA A C 1
ATOM 1541 O O . ALA A 1 193 ? 4.171 -11.044 -13.372 1.00 44.09 193 ALA A O 1
ATOM 1542 N N . VAL A 1 194 ? 6.169 -10.279 -12.622 1.00 55.22 194 VAL A N 1
ATOM 1543 C CA . VAL A 1 194 ? 6.127 -9.055 -13.429 1.00 55.22 194 VAL A CA 1
ATOM 1544 C C . VAL A 1 194 ? 6.073 -9.560 -14.859 1.00 55.22 194 VAL A C 1
ATOM 1546 O O . VAL A 1 194 ? 7.034 -10.134 -15.371 1.00 55.22 194 VAL A O 1
ATOM 1549 N N . THR A 1 195 ? 4.866 -9.564 -15.422 1.00 66.44 195 THR A N 1
ATOM 1550 C CA . THR A 1 195 ? 4.647 -10.310 -16.650 1.00 66.44 195 THR A CA 1
ATOM 1551 C C . THR A 1 195 ? 5.430 -9.562 -17.706 1.00 66.44 195 THR A C 1
ATOM 1553 O O . THR A 1 195 ? 5.478 -8.333 -17.683 1.00 66.44 195 THR A O 1
ATOM 1556 N N . ALA A 1 196 ? 6.037 -10.273 -18.648 1.00 70.88 196 ALA A N 1
ATOM 1557 C CA . ALA A 1 196 ? 6.755 -9.603 -19.724 1.00 70.88 196 ALA A CA 1
ATOM 1558 C C . ALA A 1 196 ? 5.843 -8.593 -20.468 1.00 70.88 196 ALA A C 1
ATOM 1560 O O . ALA A 1 196 ? 6.332 -7.601 -20.998 1.00 70.88 196 ALA A O 1
ATOM 1561 N N . ALA A 1 197 ? 4.518 -8.798 -20.434 1.00 71.88 197 ALA A N 1
ATOM 1562 C CA . ALA A 1 197 ? 3.509 -7.861 -20.925 1.00 71.88 197 ALA A CA 1
ATOM 1563 C C . ALA A 1 197 ? 3.412 -6.563 -20.099 1.00 71.88 197 ALA A C 1
ATOM 1565 O O . ALA A 1 197 ? 3.216 -5.488 -20.661 1.00 71.88 197 ALA A O 1
ATOM 1566 N N . ARG A 1 198 ? 3.563 -6.639 -18.771 1.00 74.75 198 ARG A N 1
ATOM 1567 C CA . ARG A 1 198 ? 3.604 -5.463 -17.896 1.00 74.75 198 ARG A CA 1
ATOM 1568 C C . ARG A 1 198 ? 4.887 -4.662 -18.105 1.00 74.75 198 ARG A C 1
ATOM 1570 O O . ARG A 1 198 ? 4.801 -3.453 -18.274 1.00 74.75 198 ARG A O 1
ATOM 1577 N N . THR A 1 199 ? 6.040 -5.329 -18.160 1.00 80.62 199 THR A N 1
ATOM 1578 C CA . THR A 1 199 ? 7.327 -4.676 -18.452 1.00 80.62 199 THR A CA 1
ATOM 1579 C C . THR A 1 199 ? 7.295 -3.967 -19.806 1.00 80.62 199 THR A C 1
ATOM 1581 O O . THR A 1 199 ? 7.709 -2.818 -19.902 1.00 80.62 199 THR A O 1
ATOM 1584 N N . ALA A 1 200 ? 6.732 -4.613 -20.834 1.00 85.44 200 ALA A N 1
ATOM 1585 C CA . ALA A 1 200 ? 6.563 -4.017 -22.158 1.00 85.44 200 ALA A CA 1
ATOM 1586 C C . ALA A 1 200 ? 5.662 -2.778 -22.153 1.00 85.44 200 ALA A C 1
ATOM 1588 O O . ALA A 1 200 ? 5.959 -1.807 -22.844 1.00 85.44 200 ALA A O 1
ATOM 1589 N N . ARG A 1 201 ? 4.583 -2.797 -21.362 1.00 85.12 201 ARG A N 1
ATOM 1590 C CA . ARG A 1 201 ? 3.684 -1.648 -21.227 1.00 85.12 201 ARG A CA 1
ATOM 1591 C C . ARG A 1 201 ? 4.372 -0.469 -20.555 1.00 85.12 201 ARG A C 1
ATOM 1593 O O . ARG A 1 201 ? 4.363 0.616 -21.118 1.00 85.12 201 ARG A O 1
ATOM 1600 N N . SER A 1 202 ? 5.009 -0.694 -19.409 1.00 81.19 202 SER A N 1
ATOM 1601 C CA . SER A 1 202 ? 5.729 0.368 -18.699 1.00 81.19 202 SER A CA 1
ATOM 1602 C C . SER A 1 202 ? 6.890 0.926 -19.524 1.00 81.19 202 SER A C 1
ATOM 1604 O O . SER A 1 202 ? 7.140 2.124 -19.491 1.00 81.19 202 SER A O 1
ATOM 1606 N N . PHE A 1 203 ? 7.567 0.084 -20.310 1.00 88.00 203 PHE A N 1
ATOM 1607 C CA . PHE A 1 203 ? 8.601 0.534 -21.240 1.00 88.00 203 PHE A CA 1
ATOM 1608 C C . PHE A 1 203 ? 8.037 1.479 -22.314 1.00 88.00 203 PHE A C 1
ATOM 1610 O O . PHE A 1 203 ? 8.606 2.543 -22.543 1.00 88.00 203 PHE A O 1
ATOM 1617 N N . LEU A 1 204 ? 6.904 1.127 -22.937 1.00 87.56 204 LEU A N 1
ATOM 1618 C CA . LEU A 1 204 ? 6.258 1.967 -23.951 1.00 87.56 204 LEU A CA 1
ATOM 1619 C C . LEU A 1 204 ? 5.745 3.293 -23.366 1.00 87.56 204 LEU A C 1
ATOM 1621 O O . LEU A 1 204 ? 5.992 4.345 -23.946 1.00 87.56 204 LEU A O 1
ATOM 1625 N N . GLU A 1 205 ? 5.114 3.252 -22.189 1.00 85.19 205 GLU A N 1
ATOM 1626 C CA . GLU A 1 205 ? 4.644 4.448 -21.473 1.00 85.19 205 GLU A CA 1
ATOM 1627 C C . GLU A 1 205 ? 5.800 5.416 -21.180 1.00 85.19 205 GLU A C 1
ATOM 1629 O O . GLU A 1 205 ? 5.687 6.610 -21.441 1.00 85.19 205 GLU A O 1
ATOM 1634 N N . VAL A 1 206 ? 6.950 4.912 -20.717 1.00 83.19 206 VAL A N 1
ATOM 1635 C CA . VAL A 1 206 ? 8.127 5.755 -20.449 1.00 83.19 206 VAL A CA 1
ATOM 1636 C C . VAL A 1 206 ? 8.719 6.343 -21.731 1.00 83.19 206 VAL A C 1
ATOM 1638 O O . VAL A 1 206 ? 9.199 7.479 -21.712 1.00 83.19 206 VAL A O 1
ATOM 1641 N N . LEU A 1 207 ? 8.694 5.609 -22.846 1.00 86.50 207 LEU A N 1
ATOM 1642 C CA . LEU A 1 207 ? 9.130 6.143 -24.136 1.00 86.50 207 LEU A CA 1
ATOM 1643 C C . LEU A 1 207 ? 8.218 7.289 -24.610 1.00 86.50 207 LEU A C 1
ATOM 1645 O O . LEU A 1 207 ? 8.735 8.308 -25.071 1.00 86.50 207 LEU A O 1
ATOM 1649 N N . GLU A 1 208 ? 6.897 7.150 -24.471 1.00 82.81 208 GLU A N 1
ATOM 1650 C CA . GLU A 1 208 ? 5.918 8.189 -24.828 1.00 82.81 208 GLU A CA 1
ATOM 1651 C C . GLU A 1 208 ? 6.014 9.412 -23.901 1.00 82.81 208 GLU A C 1
ATOM 1653 O O . GLU A 1 208 ? 6.107 10.544 -24.375 1.00 82.81 208 GLU A O 1
ATOM 1658 N N . GLU A 1 209 ? 6.070 9.208 -22.580 1.00 82.31 209 GLU A N 1
ATOM 1659 C CA . GLU A 1 209 ? 6.180 10.291 -21.589 1.00 82.31 209 GLU A CA 1
ATOM 1660 C C . GLU A 1 209 ? 7.458 11.119 -21.770 1.00 82.31 209 GLU A C 1
ATOM 1662 O O . GLU A 1 209 ? 7.458 12.335 -21.560 1.00 82.31 209 GLU A O 1
ATOM 1667 N N . ARG A 1 210 ? 8.555 10.472 -22.183 1.00 85.44 210 ARG A N 1
ATOM 1668 C CA . ARG A 1 210 ? 9.828 11.142 -22.483 1.00 85.44 210 ARG A CA 1
ATOM 1669 C C . ARG A 1 210 ? 9.888 11.715 -23.903 1.00 85.44 210 ARG A C 1
ATOM 1671 O O . ARG A 1 210 ? 10.909 12.301 -24.259 1.00 85.44 210 ARG A O 1
ATOM 1678 N N . GLY A 1 211 ? 8.833 11.556 -24.706 1.00 83.81 211 GLY A N 1
ATOM 1679 C CA . GLY A 1 211 ? 8.781 12.022 -26.093 1.00 83.81 211 GLY A CA 1
ATOM 1680 C C . GLY A 1 211 ? 9.828 11.361 -26.991 1.00 83.81 211 GLY A C 1
ATOM 1681 O O . GLY A 1 211 ? 10.299 11.976 -27.943 1.00 83.81 211 GLY A O 1
ATOM 1682 N N . LEU A 1 212 ? 10.245 10.136 -26.658 1.00 85.69 212 LEU A N 1
ATOM 1683 C CA . LEU A 1 212 ? 11.243 9.372 -27.410 1.00 85.69 212 LEU A CA 1
ATOM 1684 C C . LEU A 1 212 ? 10.607 8.623 -28.583 1.00 85.69 212 LEU A C 1
ATOM 1686 O O . LEU A 1 212 ? 11.295 8.316 -29.557 1.00 85.69 212 LEU A O 1
ATOM 1690 N N . VAL A 1 213 ? 9.304 8.356 -28.489 1.00 84.81 213 VAL A N 1
ATOM 1691 C CA . VAL A 1 213 ? 8.484 7.728 -29.526 1.00 84.81 213 VAL A CA 1
ATOM 1692 C C . VAL A 1 213 ? 7.111 8.400 -29.595 1.00 84.81 213 VAL A C 1
ATOM 1694 O O . VAL A 1 213 ? 6.600 8.862 -28.574 1.00 84.81 213 VAL A O 1
ATOM 1697 N N . ALA A 1 214 ? 6.506 8.426 -30.780 1.00 82.44 214 ALA A N 1
ATOM 1698 C CA . ALA A 1 214 ? 5.096 8.754 -30.982 1.00 82.44 214 ALA A CA 1
ATOM 1699 C C . ALA A 1 214 ? 4.344 7.505 -31.451 1.00 82.44 214 ALA A C 1
ATOM 1701 O O . ALA A 1 214 ? 4.729 6.888 -32.441 1.00 82.44 214 ALA A O 1
ATOM 1702 N N . VAL A 1 215 ? 3.287 7.114 -30.745 1.00 80.06 215 VAL A N 1
ATOM 1703 C CA . VAL A 1 215 ? 2.475 5.941 -31.095 1.00 80.06 215 VAL A CA 1
ATOM 1704 C C . VAL A 1 215 ? 1.208 6.401 -31.816 1.00 80.06 215 VAL A C 1
ATOM 1706 O O . VAL A 1 215 ? 0.481 7.246 -31.304 1.00 80.06 215 VAL A O 1
ATOM 1709 N N . ASP A 1 216 ? 0.945 5.834 -32.997 1.00 75.31 216 ASP A N 1
ATOM 1710 C CA . ASP A 1 216 ? -0.250 6.127 -33.802 1.00 75.31 216 ASP A CA 1
ATOM 1711 C C . ASP A 1 216 ? -1.533 5.650 -33.088 1.00 75.31 216 ASP A C 1
ATOM 1713 O O . ASP A 1 216 ? -1.640 4.493 -32.671 1.00 75.31 216 ASP A O 1
ATOM 1717 N N . GLU A 1 217 ? -2.544 6.521 -32.997 1.00 67.62 217 GLU A N 1
ATOM 1718 C CA . GLU A 1 217 ? -3.866 6.224 -32.423 1.00 67.62 217 GLU A CA 1
ATOM 1719 C C . GLU A 1 217 ? -4.614 5.091 -33.165 1.00 67.62 217 GLU A C 1
ATOM 1721 O O . GLU A 1 217 ? -5.521 4.471 -32.602 1.00 67.62 217 GLU A O 1
ATOM 1726 N N . GLY A 1 218 ? -4.250 4.798 -34.420 1.00 70.00 218 GLY A N 1
ATOM 1727 C CA . GLY A 1 218 ? -4.805 3.712 -35.237 1.00 70.00 218 GLY A CA 1
ATOM 1728 C C . GLY A 1 218 ? -4.121 2.346 -35.076 1.00 70.00 218 GLY A C 1
ATOM 1729 O O . GLY A 1 218 ? -4.535 1.376 -35.719 1.00 70.00 218 GLY A O 1
ATOM 1730 N N . MET A 1 219 ? -3.079 2.253 -34.250 1.00 74.62 219 MET A N 1
ATOM 1731 C CA . MET A 1 219 ? -2.218 1.077 -34.139 1.00 74.62 219 MET A CA 1
ATOM 1732 C C . MET A 1 219 ? -2.828 -0.064 -33.314 1.00 74.62 219 MET A C 1
ATOM 1734 O O . MET A 1 219 ? -3.499 0.140 -32.301 1.00 74.62 219 MET A O 1
ATOM 1738 N N . ASP A 1 220 ? -2.509 -1.307 -33.690 1.00 82.75 220 ASP A N 1
ATOM 1739 C CA . ASP A 1 220 ? -2.764 -2.473 -32.840 1.00 82.75 220 ASP A CA 1
ATOM 1740 C C . ASP A 1 220 ? -1.766 -2.536 -31.670 1.00 82.75 220 ASP A C 1
ATOM 1742 O O . ASP A 1 220 ? -0.773 -3.273 -31.682 1.00 82.75 220 ASP A O 1
ATOM 1746 N N . GLN A 1 221 ? -2.069 -1.766 -30.624 1.00 81.38 221 GLN A N 1
ATOM 1747 C CA . GLN A 1 221 ? -1.276 -1.676 -29.398 1.00 81.38 221 GLN A CA 1
ATOM 1748 C C . GLN A 1 221 ? -1.043 -3.047 -28.743 1.00 81.38 221 GLN A C 1
ATOM 1750 O O . GLN A 1 221 ? -0.014 -3.271 -28.107 1.00 81.38 221 GLN A O 1
ATOM 1755 N N . LYS A 1 222 ? -1.967 -4.001 -28.909 1.00 81.81 222 LYS A N 1
ATOM 1756 C CA . LYS A 1 222 ? -1.814 -5.343 -28.341 1.00 81.81 222 LYS A CA 1
ATOM 1757 C C . LYS A 1 222 ? -0.677 -6.103 -29.025 1.00 81.81 222 LYS A C 1
ATOM 1759 O O . LYS A 1 222 ? 0.167 -6.671 -28.337 1.00 81.81 222 LYS A O 1
ATOM 1764 N N . SER A 1 223 ? -0.632 -6.080 -30.356 1.00 84.56 223 SER A N 1
ATOM 1765 C CA . SER A 1 223 ? 0.437 -6.727 -31.124 1.00 84.56 223 SER A CA 1
ATOM 1766 C C . SER A 1 223 ? 1.808 -6.102 -30.850 1.00 84.56 223 SER A C 1
ATOM 1768 O O . SER A 1 223 ? 2.799 -6.827 -30.740 1.00 84.56 223 SER A O 1
ATOM 1770 N N . LEU A 1 224 ? 1.866 -4.778 -30.667 1.00 86.69 224 LEU A N 1
ATOM 1771 C CA . LEU A 1 224 ? 3.087 -4.080 -30.257 1.00 86.69 224 LEU A CA 1
ATOM 1772 C C . LEU A 1 224 ? 3.572 -4.542 -28.877 1.00 86.69 224 LEU A C 1
ATOM 1774 O O . LEU A 1 224 ? 4.737 -4.908 -28.716 1.00 86.69 224 LEU A O 1
ATOM 1778 N N . LEU A 1 225 ? 2.678 -4.566 -27.885 1.00 87.38 225 LEU A N 1
ATOM 1779 C CA . LEU A 1 225 ? 3.009 -4.996 -26.526 1.00 87.38 225 LEU A CA 1
ATOM 1780 C C . LEU A 1 225 ? 3.468 -6.460 -26.481 1.00 87.38 225 LEU A C 1
ATOM 1782 O O . LEU A 1 225 ? 4.428 -6.768 -25.776 1.00 87.38 225 LEU A O 1
ATOM 1786 N N . ASP A 1 226 ? 2.851 -7.349 -27.264 1.00 85.75 226 ASP A N 1
ATOM 1787 C CA . ASP A 1 226 ? 3.264 -8.755 -27.374 1.00 85.75 226 ASP A CA 1
ATOM 1788 C C . ASP A 1 226 ? 4.674 -8.886 -27.996 1.00 85.75 226 ASP A C 1
ATOM 1790 O O . ASP A 1 226 ? 5.509 -9.685 -27.542 1.00 85.75 226 ASP A O 1
ATOM 1794 N N . ALA A 1 227 ? 4.984 -8.066 -29.006 1.00 89.19 227 ALA A N 1
ATOM 1795 C CA . ALA A 1 227 ? 6.296 -8.034 -29.649 1.00 89.19 227 ALA A CA 1
ATOM 1796 C C . ALA A 1 227 ? 7.390 -7.475 -28.720 1.00 89.19 227 ALA A C 1
ATOM 1798 O O . ALA A 1 227 ? 8.459 -8.085 -28.599 1.00 89.19 227 ALA A O 1
ATOM 1799 N N . LEU A 1 228 ? 7.115 -6.369 -28.022 1.00 89.69 228 LEU A N 1
ATOM 1800 C CA . LEU A 1 228 ? 8.012 -5.770 -27.028 1.00 89.69 228 LEU A CA 1
ATOM 1801 C C . LEU A 1 228 ? 8.237 -6.710 -25.841 1.00 89.69 228 LEU A C 1
ATOM 1803 O O . LEU A 1 228 ? 9.373 -6.903 -25.412 1.00 89.69 228 LEU A O 1
ATOM 1807 N N . SER A 1 229 ? 7.178 -7.368 -25.370 1.00 86.62 229 SER A N 1
ATOM 1808 C CA . SER A 1 229 ? 7.247 -8.375 -24.310 1.00 86.62 229 SER A CA 1
ATOM 1809 C C . SER A 1 229 ? 8.199 -9.512 -24.679 1.00 86.62 229 SER A C 1
ATOM 1811 O O . SER A 1 229 ? 9.029 -9.923 -23.866 1.00 86.62 229 SER A O 1
ATOM 1813 N N . THR A 1 230 ? 8.121 -9.985 -25.923 1.00 87.12 230 THR A N 1
ATOM 1814 C CA . THR A 1 230 ? 9.013 -11.029 -26.440 1.00 87.12 230 THR A CA 1
ATOM 1815 C C . THR A 1 230 ? 10.456 -10.535 -26.563 1.00 87.12 230 THR A C 1
ATOM 1817 O O . THR A 1 230 ? 11.389 -11.282 -26.264 1.00 87.12 230 THR A O 1
ATOM 1820 N N . ALA A 1 231 ? 10.656 -9.292 -27.006 1.00 89.31 231 ALA A N 1
ATOM 1821 C CA . ALA A 1 231 ? 11.978 -8.704 -27.192 1.00 89.31 231 ALA A CA 1
ATOM 1822 C C . ALA A 1 231 ? 12.707 -8.479 -25.857 1.00 89.31 231 ALA A C 1
ATOM 1824 O O . ALA A 1 231 ? 13.843 -8.927 -25.705 1.00 89.31 231 ALA A O 1
ATOM 1825 N N . LEU A 1 232 ? 12.035 -7.875 -24.872 1.00 85.50 232 LEU A N 1
ATOM 1826 C CA . LEU A 1 232 ? 12.594 -7.567 -23.550 1.00 85.50 232 LEU A CA 1
ATOM 1827 C C . LEU A 1 232 ? 12.939 -8.827 -22.740 1.00 85.50 232 LEU A C 1
ATOM 1829 O O . LEU A 1 232 ? 13.889 -8.820 -21.964 1.00 85.50 232 LEU A O 1
ATOM 1833 N N . ALA A 1 233 ? 12.253 -9.948 -22.983 1.00 83.69 233 ALA A N 1
ATOM 1834 C CA . ALA A 1 233 ? 12.543 -11.227 -22.331 1.00 83.69 233 ALA A CA 1
ATOM 1835 C C . ALA A 1 233 ? 13.848 -11.913 -22.809 1.00 83.69 233 ALA A C 1
ATOM 1837 O O . ALA A 1 233 ? 14.234 -12.964 -22.282 1.00 83.69 233 ALA A O 1
ATOM 1838 N N . ILE A 1 234 ? 14.539 -11.369 -23.819 1.00 86.12 234 ILE A N 1
ATOM 1839 C CA . ILE A 1 234 ? 15.796 -11.932 -24.328 1.00 86.12 234 ILE A CA 1
ATOM 1840 C C . ILE A 1 234 ? 16.918 -11.733 -23.296 1.00 86.12 234 ILE A C 1
ATOM 1842 O O . ILE A 1 234 ? 17.281 -10.617 -22.948 1.00 86.12 234 ILE A O 1
ATOM 1846 N N . ARG A 1 235 ? 17.539 -12.838 -22.856 1.00 80.25 235 ARG A N 1
ATOM 1847 C CA . ARG A 1 235 ? 18.602 -12.823 -21.827 1.00 80.25 235 ARG A CA 1
ATOM 1848 C C . ARG A 1 235 ? 19.913 -12.159 -22.249 1.00 80.25 235 ARG A C 1
ATOM 1850 O O . ARG A 1 235 ? 20.704 -11.768 -21.403 1.00 80.25 235 ARG A O 1
ATOM 1857 N N . ASN A 1 236 ? 20.217 -12.153 -23.541 1.00 91.56 236 ASN A N 1
ATOM 1858 C CA . ASN A 1 236 ? 21.454 -11.565 -24.041 1.00 91.56 236 ASN A CA 1
ATOM 1859 C C . ASN A 1 236 ? 21.206 -10.084 -24.344 1.00 91.56 236 ASN A C 1
ATOM 1861 O O . ASN A 1 236 ? 20.417 -9.789 -25.236 1.00 91.56 236 ASN A O 1
ATOM 1865 N N . ALA A 1 237 ? 21.893 -9.190 -23.630 1.00 80.06 237 ALA A N 1
ATOM 1866 C CA . ALA A 1 237 ? 21.661 -7.746 -23.693 1.00 80.06 237 ALA A CA 1
ATOM 1867 C C . ALA A 1 237 ? 21.784 -7.169 -25.114 1.00 80.06 237 ALA A C 1
ATOM 1869 O O . ALA A 1 237 ? 20.912 -6.433 -25.561 1.00 80.06 237 ALA A O 1
ATOM 1870 N N . GLU A 1 238 ? 22.807 -7.572 -25.872 1.00 85.88 238 GLU A N 1
ATOM 1871 C CA . GLU A 1 238 ? 23.009 -7.106 -27.251 1.00 85.88 238 GLU A CA 1
ATOM 1872 C C . GLU A 1 238 ? 21.853 -7.529 -28.173 1.00 85.88 238 GLU A C 1
ATOM 1874 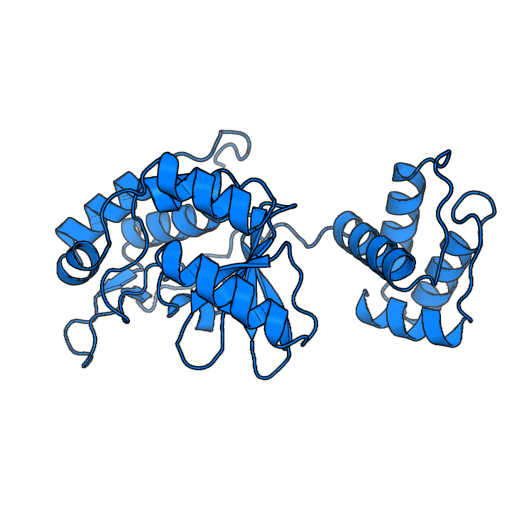O O . GLU A 1 238 ? 21.287 -6.712 -28.899 1.00 85.88 238 GLU A O 1
ATOM 1879 N N . LYS A 1 239 ? 21.432 -8.799 -28.093 1.00 86.50 239 LYS A N 1
ATOM 1880 C CA . LYS A 1 239 ? 20.293 -9.322 -28.864 1.00 86.50 239 LYS A CA 1
ATOM 1881 C C . LYS A 1 239 ? 18.962 -8.722 -28.427 1.00 86.50 239 LYS A C 1
ATOM 1883 O O . LYS A 1 239 ? 18.092 -8.542 -29.273 1.00 86.50 239 LYS A O 1
ATOM 1888 N N . ARG A 1 240 ? 18.797 -8.438 -27.135 1.00 92.19 240 ARG A N 1
ATOM 1889 C CA . ARG A 1 240 ? 17.615 -7.771 -26.586 1.00 92.19 240 ARG A CA 1
ATOM 1890 C C . ARG A 1 240 ? 17.500 -6.361 -27.140 1.00 92.19 240 ARG A C 1
ATOM 1892 O O . ARG A 1 240 ? 16.501 -6.070 -27.780 1.00 92.19 240 ARG A O 1
ATOM 1899 N N . ARG A 1 241 ? 18.544 -5.537 -26.998 1.00 89.19 241 ARG A N 1
ATOM 1900 C CA . ARG A 1 241 ? 18.593 -4.173 -27.547 1.00 89.19 241 ARG A CA 1
ATOM 1901 C C . ARG A 1 241 ? 18.286 -4.160 -29.039 1.00 89.19 241 ARG A C 1
ATOM 1903 O O . ARG A 1 241 ? 17.344 -3.498 -29.459 1.00 89.19 241 ARG A O 1
ATOM 1910 N N . ALA A 1 242 ? 19.001 -4.973 -29.819 1.00 89.56 242 ALA A N 1
ATOM 1911 C CA . ALA A 1 242 ? 18.789 -5.063 -31.261 1.00 89.56 242 ALA A CA 1
ATOM 1912 C C . ALA A 1 242 ? 17.353 -5.481 -31.620 1.00 89.56 242 ALA A C 1
ATOM 1914 O O . ALA A 1 242 ? 16.767 -4.947 -32.558 1.00 89.56 242 ALA A O 1
ATOM 1915 N N . ARG A 1 243 ? 16.766 -6.429 -30.877 1.00 90.69 243 ARG A N 1
ATOM 1916 C CA . ARG A 1 243 ? 15.400 -6.891 -31.137 1.00 90.69 243 ARG A CA 1
ATOM 1917 C C . ARG A 1 243 ? 14.350 -5.867 -30.717 1.00 90.69 243 ARG A C 1
ATOM 1919 O O . ARG A 1 243 ? 13.383 -5.714 -31.450 1.00 90.69 243 ARG A O 1
ATOM 1926 N N . THR A 1 244 ? 14.522 -5.197 -29.581 1.00 90.50 244 THR A N 1
ATOM 1927 C CA . THR A 1 244 ? 13.584 -4.181 -29.091 1.00 90.50 244 THR A CA 1
ATOM 1928 C C . THR A 1 244 ? 13.593 -2.955 -29.998 1.00 90.50 244 THR A C 1
ATOM 1930 O O . THR A 1 244 ? 12.524 -2.506 -30.396 1.00 90.50 244 THR A O 1
ATOM 1933 N N . ILE A 1 245 ? 14.772 -2.485 -30.418 1.00 90.31 245 ILE A N 1
ATOM 1934 C CA . ILE A 1 245 ? 14.902 -1.393 -31.396 1.00 90.31 245 ILE A CA 1
ATOM 1935 C C . ILE A 1 245 ? 14.230 -1.783 -32.717 1.00 90.31 245 ILE A C 1
ATOM 1937 O O . ILE A 1 245 ? 13.384 -1.046 -33.201 1.00 90.31 245 ILE A O 1
ATOM 1941 N N . ALA A 1 246 ? 14.483 -2.988 -33.236 1.00 89.81 246 ALA A N 1
ATOM 1942 C CA . ALA A 1 246 ? 13.844 -3.451 -34.470 1.00 89.81 246 ALA A CA 1
ATOM 1943 C C . ALA A 1 246 ? 12.312 -3.597 -34.370 1.00 89.81 246 ALA A C 1
ATOM 1945 O O . ALA A 1 246 ? 11.626 -3.541 -35.388 1.00 89.81 246 ALA A O 1
ATOM 1946 N N . VAL A 1 247 ? 11.768 -3.837 -33.169 1.00 90.31 247 VAL A N 1
ATOM 1947 C CA . VAL A 1 247 ? 10.315 -3.813 -32.946 1.00 90.31 247 VAL A CA 1
ATOM 1948 C C . VAL A 1 247 ? 9.808 -2.379 -33.046 1.00 90.31 247 VAL A C 1
ATOM 1950 O O . VAL A 1 247 ? 8.863 -2.160 -33.794 1.00 90.31 247 VAL A O 1
ATOM 1953 N N . LEU A 1 248 ? 10.454 -1.422 -32.371 1.00 88.31 248 LEU A N 1
ATOM 1954 C CA . LEU A 1 248 ? 10.077 -0.004 -32.406 1.00 88.31 248 LEU A CA 1
ATOM 1955 C C . LEU A 1 248 ? 10.198 0.595 -33.817 1.00 88.31 248 LEU A C 1
ATOM 1957 O O . LEU A 1 248 ? 9.304 1.305 -34.251 1.00 88.31 248 LEU A O 1
ATOM 1961 N N . GLU A 1 249 ? 11.265 0.268 -34.549 1.00 85.19 249 GLU A N 1
ATOM 1962 C CA . GLU A 1 249 ? 11.534 0.761 -35.910 1.00 85.19 249 GLU A CA 1
ATOM 1963 C C . GLU A 1 249 ? 10.635 0.135 -36.984 1.00 85.19 249 GLU A C 1
ATOM 1965 O O . GLU A 1 249 ? 10.677 0.543 -38.146 1.00 85.19 249 GLU A O 1
ATOM 1970 N N . SER A 1 250 ? 9.849 -0.891 -36.648 1.00 82.62 250 SER A N 1
ATOM 1971 C CA . SER A 1 250 ? 8.946 -1.471 -37.635 1.00 82.62 250 SER A CA 1
ATOM 1972 C C . SER A 1 250 ? 7.837 -0.472 -37.973 1.00 82.62 250 SER A C 1
ATOM 1974 O O . SER A 1 250 ? 7.209 0.082 -37.077 1.00 82.62 250 SER A O 1
ATOM 1976 N N . GLU A 1 251 ? 7.554 -0.278 -39.267 1.00 60.34 251 GLU A N 1
ATOM 1977 C CA . GLU A 1 251 ? 6.572 0.706 -39.780 1.00 60.34 251 GLU A CA 1
ATOM 1978 C C . GLU A 1 251 ? 5.130 0.514 -39.248 1.00 60.34 251 GLU A C 1
ATOM 1980 O O . GLU A 1 251 ? 4.238 1.291 -39.569 1.00 60.34 251 GLU A O 1
ATOM 1985 N N . ALA A 1 252 ? 4.884 -0.527 -38.446 1.00 63.44 252 ALA A N 1
ATOM 1986 C CA . ALA A 1 252 ? 3.606 -0.835 -37.809 1.00 63.44 252 ALA A CA 1
ATOM 1987 C C . ALA A 1 252 ? 3.596 -0.615 -36.281 1.00 63.44 252 ALA A C 1
ATOM 1989 O O . ALA A 1 252 ? 2.584 -0.904 -35.646 1.00 63.44 252 ALA A O 1
ATOM 1990 N N . ALA A 1 253 ? 4.711 -0.183 -35.683 1.00 65.56 253 ALA A N 1
ATOM 1991 C CA . ALA A 1 253 ? 4.924 -0.197 -34.235 1.00 65.56 253 ALA A CA 1
ATOM 1992 C C . ALA A 1 253 ? 5.055 1.181 -33.589 1.00 65.56 253 ALA A C 1
ATOM 1994 O O . ALA A 1 253 ? 4.735 1.314 -32.413 1.00 65.56 253 ALA A O 1
ATOM 1995 N N . VAL A 1 254 ? 5.535 2.188 -34.316 1.00 73.69 254 VAL A N 1
ATOM 1996 C CA . VAL A 1 254 ? 5.706 3.563 -33.829 1.00 73.69 254 VAL A CA 1
ATOM 1997 C C . VAL A 1 254 ? 5.598 4.502 -35.038 1.00 73.69 254 VAL A C 1
ATOM 1999 O O . VAL A 1 254 ? 6.130 4.186 -36.098 1.00 73.69 254 VAL A O 1
ATOM 2002 N N . GLU A 1 255 ? 4.896 5.629 -34.901 1.00 75.69 255 GLU A N 1
ATOM 2003 C CA . GLU A 1 255 ? 4.750 6.653 -35.949 1.00 75.69 255 GLU A CA 1
ATOM 2004 C C . GLU A 1 255 ? 6.078 7.379 -36.205 1.00 75.69 255 GLU A C 1
ATOM 2006 O O . GLU A 1 255 ? 6.484 7.568 -37.351 1.00 75.69 255 GLU A O 1
ATOM 2011 N N . GLU A 1 256 ? 6.786 7.742 -35.132 1.00 80.25 256 GLU A N 1
ATOM 2012 C CA . GLU A 1 256 ? 8.091 8.395 -35.206 1.00 80.25 256 GLU A CA 1
ATOM 2013 C C . GLU A 1 256 ? 8.953 8.067 -33.977 1.00 80.25 256 GLU A C 1
ATOM 2015 O O . GLU A 1 256 ? 8.458 8.003 -32.850 1.00 80.25 256 GLU A O 1
ATOM 2020 N N . ILE A 1 257 ? 10.257 7.865 -34.189 1.00 83.19 257 ILE A N 1
ATOM 2021 C CA . ILE A 1 257 ? 11.251 7.668 -33.126 1.00 83.19 257 ILE A CA 1
ATOM 2022 C C . ILE A 1 257 ? 12.165 8.892 -33.101 1.00 83.19 257 ILE A C 1
ATOM 2024 O O . ILE A 1 257 ? 12.851 9.185 -34.078 1.00 83.19 257 ILE A O 1
ATOM 2028 N N . PHE A 1 258 ? 12.198 9.586 -31.966 1.00 82.81 258 PHE A N 1
ATOM 2029 C CA . PHE A 1 258 ? 12.984 10.810 -31.768 1.00 82.81 258 PHE A CA 1
ATOM 2030 C C . PHE A 1 258 ? 14.315 10.559 -31.049 1.00 82.81 258 PHE A C 1
ATOM 2032 O O . PHE A 1 258 ? 15.174 11.441 -30.998 1.00 82.81 258 PHE A O 1
ATOM 2039 N N . ALA A 1 259 ? 14.483 9.367 -30.476 1.00 81.81 259 ALA A N 1
ATOM 2040 C CA . ALA A 1 259 ? 15.682 8.956 -29.761 1.00 81.81 259 ALA A CA 1
ATOM 2041 C C . ALA A 1 259 ? 16.682 8.246 -30.679 1.00 81.81 259 ALA A C 1
ATOM 2043 O O . ALA A 1 259 ? 16.298 7.484 -31.564 1.00 81.81 259 ALA A O 1
ATOM 2044 N N . ASP A 1 260 ? 17.975 8.439 -30.424 1.00 86.81 260 ASP A N 1
ATOM 2045 C CA . ASP A 1 260 ? 19.001 7.605 -31.040 1.00 86.81 260 ASP A CA 1
ATOM 2046 C C . ASP A 1 260 ? 19.122 6.236 -30.342 1.00 86.81 260 ASP A C 1
ATOM 2048 O O . ASP A 1 260 ? 18.602 5.986 -29.247 1.00 86.81 260 ASP A O 1
ATOM 2052 N N . ASN A 1 261 ? 19.850 5.326 -30.991 1.00 84.81 261 ASN A N 1
ATOM 2053 C CA . ASN A 1 261 ? 20.045 3.965 -30.498 1.00 84.81 261 ASN A CA 1
ATOM 2054 C C . ASN A 1 261 ? 20.829 3.895 -29.180 1.00 84.81 261 ASN A C 1
ATOM 2056 O O . ASN A 1 261 ? 20.758 2.871 -28.499 1.00 84.81 261 ASN A O 1
ATOM 2060 N N . GLU A 1 262 ? 21.578 4.937 -28.813 1.00 83.88 262 GLU A N 1
ATOM 2061 C CA . GLU A 1 262 ? 22.335 4.988 -27.562 1.00 83.88 262 GLU A CA 1
ATOM 2062 C C . GLU A 1 262 ? 21.394 5.279 -26.387 1.00 83.88 262 GLU A C 1
ATOM 2064 O O . GLU A 1 262 ? 21.391 4.530 -25.406 1.00 83.88 262 GLU A O 1
ATOM 2069 N N . VAL A 1 263 ? 20.509 6.268 -26.537 1.00 81.69 263 VAL A N 1
ATOM 2070 C CA . VAL A 1 263 ? 19.461 6.602 -25.560 1.00 81.69 263 VAL A CA 1
ATOM 2071 C C . VAL A 1 263 ? 18.488 5.435 -25.372 1.00 81.69 263 VAL A C 1
ATOM 2073 O O . VAL A 1 263 ? 18.204 5.047 -24.236 1.00 81.69 263 VAL A O 1
ATOM 2076 N N . LEU A 1 264 ? 18.025 4.818 -26.465 1.00 85.50 264 LEU A N 1
ATOM 2077 C CA . LEU A 1 264 ? 17.139 3.650 -26.391 1.00 85.50 264 LEU A CA 1
ATOM 2078 C C . LEU A 1 264 ? 17.821 2.462 -25.710 1.00 85.50 264 LEU A C 1
ATOM 2080 O O . LEU A 1 264 ? 17.200 1.760 -24.919 1.00 85.50 264 LEU A O 1
ATOM 2084 N N . SER A 1 265 ? 19.107 2.243 -25.980 1.00 84.62 265 SER A N 1
ATOM 2085 C CA . SER A 1 265 ? 19.862 1.132 -25.400 1.00 84.62 265 SER A CA 1
ATOM 2086 C C . SER A 1 265 ? 19.994 1.204 -23.880 1.00 84.62 265 SER A C 1
ATOM 2088 O O . SER A 1 265 ? 19.958 0.160 -23.231 1.00 84.62 265 SER A O 1
ATOM 2090 N N . VAL A 1 266 ? 20.166 2.406 -23.319 1.00 82.38 266 VAL A N 1
ATOM 2091 C CA . VAL A 1 266 ? 20.208 2.609 -21.862 1.00 82.38 266 VAL A CA 1
ATOM 2092 C C . VAL A 1 266 ? 18.856 2.251 -21.254 1.00 82.38 266 VAL A C 1
ATOM 2094 O O . VAL A 1 266 ? 18.792 1.434 -20.341 1.00 82.38 266 VAL A O 1
ATOM 2097 N N . LEU A 1 267 ? 17.774 2.776 -21.831 1.00 83.06 267 LEU A N 1
ATOM 2098 C CA . LEU A 1 267 ? 16.424 2.519 -21.342 1.00 83.06 267 LEU A CA 1
ATOM 2099 C C . LEU A 1 267 ? 16.033 1.037 -21.468 1.00 83.06 267 LEU A C 1
ATOM 2101 O O . LEU A 1 267 ? 15.399 0.484 -20.583 1.00 83.06 267 LEU A O 1
ATOM 2105 N N . ILE A 1 268 ? 16.432 0.353 -22.542 1.00 86.88 268 ILE A N 1
ATOM 2106 C CA . ILE A 1 268 ? 16.135 -1.078 -22.729 1.00 86.88 268 ILE A CA 1
ATOM 2107 C 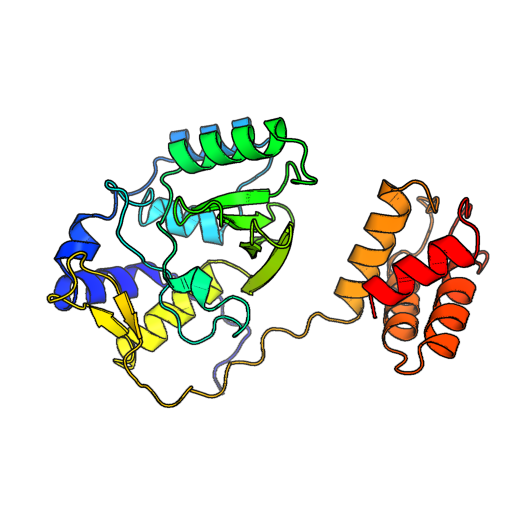C . ILE A 1 268 ? 16.789 -1.945 -21.645 1.00 86.88 268 ILE A C 1
ATOM 2109 O O . ILE A 1 268 ? 16.220 -2.965 -21.259 1.00 86.88 268 ILE A O 1
ATOM 2113 N N . ASP A 1 269 ? 17.968 -1.560 -21.161 1.00 84.31 269 ASP A N 1
ATOM 2114 C CA . ASP A 1 269 ? 18.660 -2.290 -20.098 1.00 84.31 269 ASP A CA 1
ATOM 2115 C C . ASP A 1 269 ? 18.063 -2.037 -18.709 1.00 84.31 269 ASP A C 1
ATOM 2117 O O . ASP A 1 269 ? 18.130 -2.915 -17.856 1.00 84.31 269 ASP A O 1
ATOM 2121 N N . GLU A 1 270 ? 17.432 -0.883 -18.485 1.00 79.75 270 GLU A N 1
ATOM 2122 C CA . GLU A 1 270 ? 16.668 -0.618 -17.256 1.00 79.75 270 GLU A CA 1
ATOM 2123 C C . GLU A 1 270 ? 15.415 -1.510 -17.155 1.00 79.75 270 GLU A C 1
ATOM 2125 O O . GLU A 1 270 ? 14.945 -1.811 -16.059 1.00 79.75 270 GLU A O 1
ATOM 2130 N N . PHE A 1 271 ? 14.889 -1.973 -18.294 1.00 75.75 271 PHE A N 1
ATOM 2131 C CA . PHE A 1 271 ? 13.656 -2.760 -18.386 1.00 75.75 271 PHE A CA 1
ATOM 2132 C C . PHE A 1 271 ? 13.886 -4.256 -18.678 1.00 75.75 271 PHE A C 1
ATOM 2134 O O . PHE A 1 271 ? 12.910 -4.984 -18.887 1.00 75.75 271 PHE A O 1
ATOM 2141 N N . GLY A 1 272 ? 15.131 -4.758 -18.689 1.00 57.31 272 GLY A N 1
ATOM 2142 C CA . GLY A 1 272 ? 15.412 -6.174 -18.982 1.00 57.31 272 GLY A CA 1
ATOM 2143 C C . GLY A 1 272 ? 16.788 -6.694 -18.600 1.00 57.31 272 GLY A C 1
ATOM 2144 O O . GLY A 1 272 ? 17.795 -5.982 -18.773 1.00 57.31 272 GLY A O 1
#

pLDDT: mean 82.98, std 15.26, range [29.08, 98.06]

Secondary structure (DSSP, 8-state):
---TTSPPPPSHHHHHHHHHHH-HHHHHHB--PPPHHHHHHHHHHHTSPPPHHHHHHHHH--SBSSS--B----TTS-GGGGGGGG-EE--HHHHHHHHHHHHHHTSS--TTEEEEEE-SSS-EEEEETTT--EEEE-TTT-PEEEEESSHHHHHHHHHHHHHTT-EEEETTSSS-EEEE-S-------------HHHHHHHHHHHHHHTTSEE--TTS-HHHHHHHHHHHHT-SSHHHHHHHHHHHHTSTTT-SEE-S-HHHHHHHHHHT-

Foldseek 3Di:
DPDPPPPQDQLLVLVLVLCVVFVVVLSVQFAAADDPVLQVVLCVLLVFHADPLVNSVNRRTQFGNDPFEFLQAFLQFDPVVNVVRRWGFHGSVVQSVVLVVVVVVVLPDDSQWTFGTHNVPPKTWTARRVQQWIWIADPVVRDTDGGASHNSRSSVSSSVCSVVVQWHWDPPPPGTYIHGDPDDRDPRPPRPPCQLLVLLVVLVVVCVVVVQFAADPPAPVVVLSVQLSVLLPDPDLVSSLVSNVVSCPPVRHTVDGPDDSVVSSVSSVVSD

Organism: Chondromyces crocatus (NCBI:txid52)

InterPro domains:
  IPR018958 Knr4/Smi1-like domain [PF09346] (33-155)
  IPR018958 Knr4/Smi1-like domain [SM00860] (33-160)
  IPR037883 Knr4/Smi1-like domain superfamily [G3DSA:3.40.1580.10] (13-165)
  IPR037883 Knr4/Smi1-like domain superfamily [SSF160631] (29-161)
  IPR051873 Cell wall assembly regulator KNR4/SMI1 [PTHR47432] (7-67)

Sequence (272 aa):
MPDLSAPLENPWPRIDRWLRAHAPFIGQQLSGPATVEALHALERSVRAPVPASLKEAYFAHDGAREERPTVFAAARVPREAEWARWMWWLPMYKARARHQFMLDLGIGWSDRWLPFGEDAGGNVLYVDLRSGEVFAWDHETGEGILVAPDLRTWMTWLADDMDARLVASRPDAEEEDLTLLDAPLAPLPVAPAVTAARTARSFLEVLEERGLVAVDEGMDQKSLLDALSTALAIRNAEKRRARTIAVLESEAAVEEIFADNEVLSVLIDEFG

Radius of gyration: 20.97 Å; chains: 1; bounding box: 41×46×66 Å